Protein AF-A0A6V8K1X8-F1 (afdb_monomer_lite)

Sequence (275 aa):
MAGDGRGGHARGGRDGAVPTPAGWCWAHVGTPDGDRLLALVPIELHGSFRHAGGVRLLPASARGLRPEAEPLSVGPAAGDEVPDDLLDLLESALGWPLPPAYRRFVAETNGVGPAAPAVLPPYGFVADQPLFGIAREDRHQDLSYVADWVRDRLTVDFLPIGYVQGGLLAVKVSGDDVDSVWYLDDDDPRDREAYGPEEVCGHLLQRCADSVDDLWARLVRPPAALVELATAAVGQVTLVRDGAVGAGLPAKLKAPWQEQGRPGRDPVASMFEAV

Radius of gyration: 20.95 Å; chains: 1; bounding box: 47×55×73 Å

Secondary structure (DSSP, 8-state):
---------------SPPPPPTTEEEEEEE-TTS-EEEEEEEHHHHHHSPP-TGGGG---SS-S---SSPPPB--BPP-PPPPHHHHHHHHHHHTSPPPHHHHHHHHHHSS--BSS-EE-TTT--EE-SPPPBSS-SSGGGBHHHHHHHTTTTS-TTEEEEEEEBTEEEEEE-SSTTTT-EEEEETT-TT--TT--HHHIIIII-EEEESSHHHHHHH-BPPPHHHHHHHHHT---------TTTTTTS-GGGS-TTTTT------TTHHHHS--

Organism: NCBI:txid1076126

Structure (mmCIF, N/CA/C/O backbone):
data_AF-A0A6V8K1X8-F1
#
_entry.id   AF-A0A6V8K1X8-F1
#
loop_
_atom_site.group_PDB
_atom_site.id
_atom_site.type_symbol
_atom_site.label_atom_id
_atom_site.label_alt_id
_atom_site.label_comp_id
_atom_site.label_asym_id
_atom_site.label_entity_id
_atom_site.label_seq_id
_atom_site.pdbx_PDB_ins_code
_atom_site.Cartn_x
_atom_site.Cartn_y
_atom_site.Cartn_z
_atom_site.occupancy
_atom_site.B_iso_or_equiv
_atom_site.auth_seq_id
_atom_site.auth_comp_id
_atom_site.auth_asym_id
_atom_site.auth_atom_id
_atom_site.pdbx_PDB_model_num
ATOM 1 N N . MET A 1 1 ? 0.810 23.963 -52.750 1.00 35.22 1 MET A N 1
ATOM 2 C CA . MET A 1 1 ? 2.149 23.444 -52.415 1.00 35.22 1 MET A CA 1
ATOM 3 C C . MET A 1 1 ? 2.401 23.720 -50.951 1.00 35.22 1 MET A C 1
ATOM 5 O O . MET A 1 1 ? 2.200 24.845 -50.516 1.00 35.22 1 MET A O 1
ATOM 9 N N . ALA A 1 2 ? 2.706 22.654 -50.223 1.00 32.66 2 ALA A N 1
ATOM 10 C CA . ALA A 1 2 ? 3.000 22.634 -48.800 1.00 32.66 2 ALA A CA 1
ATOM 11 C C . ALA A 1 2 ? 4.425 23.141 -48.509 1.00 32.66 2 ALA A C 1
ATOM 13 O O . ALA A 1 2 ? 5.279 23.107 -49.392 1.00 32.66 2 ALA A O 1
ATOM 14 N N . GLY A 1 3 ? 4.664 23.560 -47.267 1.00 27.50 3 GLY A N 1
ATOM 15 C CA . GLY A 1 3 ? 5.972 23.942 -46.722 1.00 27.50 3 GLY A CA 1
ATOM 16 C C . GLY A 1 3 ? 5.763 24.680 -45.399 1.00 27.50 3 GLY A C 1
ATOM 17 O O . GLY A 1 3 ? 5.445 25.860 -45.406 1.00 27.50 3 GLY A O 1
ATOM 18 N N . ASP A 1 4 ? 5.543 23.951 -44.309 1.00 31.91 4 ASP A N 1
ATOM 19 C CA . ASP A 1 4 ? 6.558 23.477 -43.348 1.00 31.91 4 ASP A CA 1
ATOM 20 C C . ASP A 1 4 ? 6.856 24.536 -42.275 1.00 31.91 4 ASP A C 1
ATOM 22 O O . ASP A 1 4 ? 7.708 25.406 -42.421 1.00 31.91 4 ASP A O 1
ATOM 26 N N . GLY 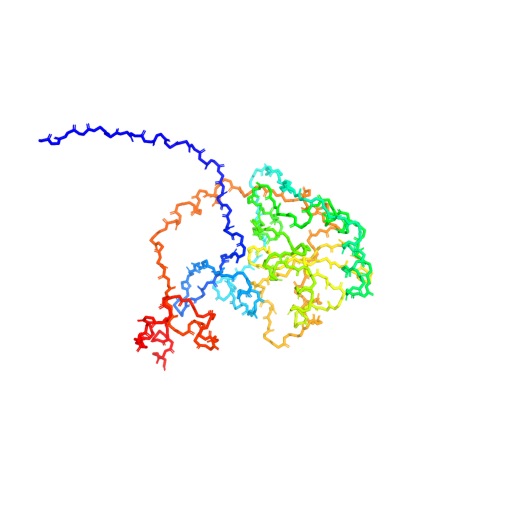A 1 5 ? 6.089 24.455 -41.188 1.00 28.05 5 GLY A N 1
ATOM 27 C CA . GLY A 1 5 ? 6.308 25.187 -39.948 1.00 28.05 5 GLY A CA 1
ATOM 28 C C . GLY A 1 5 ? 6.339 24.188 -38.803 1.00 28.05 5 GLY A C 1
ATOM 29 O O . GLY A 1 5 ? 5.362 24.049 -38.071 1.00 28.05 5 GLY A O 1
ATOM 30 N N . ARG A 1 6 ? 7.445 23.443 -38.683 1.00 32.62 6 ARG A N 1
ATOM 31 C CA . ARG A 1 6 ? 7.743 22.599 -37.518 1.00 32.62 6 ARG A CA 1
ATOM 32 C C . ARG A 1 6 ? 7.833 23.477 -36.273 1.00 32.62 6 ARG A C 1
ATOM 34 O O . ARG A 1 6 ? 8.889 24.012 -35.948 1.00 32.62 6 ARG A O 1
ATOM 41 N N . GLY A 1 7 ? 6.718 23.594 -35.561 1.00 28.55 7 GLY A N 1
ATOM 42 C CA . GLY A 1 7 ? 6.699 24.031 -34.174 1.00 28.55 7 GLY A CA 1
ATOM 43 C C . GLY A 1 7 ? 7.358 22.958 -33.320 1.00 28.55 7 GLY A C 1
ATOM 44 O O . GLY A 1 7 ? 6.704 22.008 -32.897 1.00 28.55 7 GLY A O 1
ATOM 45 N N . GLY A 1 8 ? 8.664 23.091 -33.095 1.00 26.45 8 GLY A N 1
ATOM 46 C CA . GLY A 1 8 ? 9.370 22.325 -32.080 1.00 26.45 8 GLY A CA 1
ATOM 47 C C . GLY A 1 8 ? 8.727 22.599 -30.726 1.00 26.45 8 GLY A C 1
ATOM 48 O O . GLY A 1 8 ? 8.891 23.676 -30.161 1.00 26.45 8 GLY A O 1
ATOM 49 N N . HIS A 1 9 ? 7.966 21.634 -30.213 1.00 33.12 9 HIS A N 1
ATOM 50 C CA . HIS A 1 9 ? 7.601 21.614 -28.806 1.00 33.12 9 HIS A CA 1
ATOM 51 C C . HIS A 1 9 ? 8.886 21.394 -28.017 1.00 33.12 9 HIS A C 1
ATOM 53 O O . HIS A 1 9 ? 9.447 20.297 -28.002 1.00 33.12 9 HIS A O 1
ATOM 59 N N . ALA A 1 10 ? 9.379 22.477 -27.420 1.00 31.33 10 ALA A N 1
ATOM 60 C CA . ALA A 1 10 ? 10.435 22.432 -26.432 1.00 31.33 10 ALA A CA 1
ATOM 61 C C . ALA A 1 10 ? 10.053 21.380 -25.381 1.00 31.33 10 ALA A C 1
ATOM 63 O O . ALA A 1 10 ? 9.024 21.495 -24.713 1.00 31.33 10 ALA A O 1
ATOM 64 N N . ARG A 1 11 ? 10.861 20.320 -25.288 1.00 36.56 11 ARG A N 1
ATOM 65 C CA . ARG A 1 11 ? 10.786 19.318 -24.225 1.00 36.56 11 ARG A CA 1
ATOM 66 C C . ARG A 1 11 ? 11.126 20.023 -22.912 1.00 36.56 11 ARG A C 1
ATOM 68 O O . ARG A 1 11 ? 12.292 20.113 -22.547 1.00 36.56 11 ARG A O 1
ATOM 75 N N . GLY A 1 12 ? 10.113 20.568 -22.244 1.00 29.14 12 GLY A N 1
ATOM 76 C CA . GLY A 1 12 ? 10.214 20.940 -20.839 1.00 29.14 12 GLY A CA 1
ATOM 77 C C . GLY A 1 12 ? 10.503 19.673 -20.041 1.00 29.14 12 GLY A C 1
ATOM 78 O O . GLY A 1 12 ? 9.727 18.718 -20.114 1.00 29.14 12 GLY A O 1
ATOM 79 N N . GLY A 1 13 ? 11.654 19.642 -19.372 1.00 34.03 13 GLY A N 1
ATOM 80 C CA . GLY A 1 13 ? 12.121 18.504 -18.588 1.00 34.03 13 GLY A CA 1
ATOM 81 C C . GLY A 1 13 ? 11.099 18.113 -17.526 1.00 34.03 13 GLY A C 1
ATOM 82 O O . GLY A 1 13 ? 10.787 18.894 -16.631 1.00 34.03 13 GLY A O 1
ATOM 83 N N . ARG A 1 14 ? 10.559 16.899 -17.645 1.00 42.69 14 ARG A N 1
ATOM 84 C CA . ARG A 1 14 ? 9.894 16.214 -16.537 1.00 42.69 14 ARG A CA 1
ATOM 85 C C . ARG A 1 14 ? 10.991 15.474 -15.774 1.00 42.69 14 ARG A C 1
ATOM 87 O O . ARG A 1 14 ? 11.237 14.310 -16.057 1.00 42.69 14 ARG A O 1
ATOM 94 N N . ASP A 1 15 ? 11.668 16.157 -14.856 1.00 52.00 15 ASP A N 1
ATOM 95 C CA . ASP A 1 15 ? 12.744 15.588 -14.017 1.00 52.00 15 ASP A CA 1
ATOM 96 C C . ASP A 1 15 ? 12.201 14.660 -12.906 1.00 52.00 15 ASP A C 1
ATOM 98 O O . ASP A 1 15 ? 12.644 14.686 -11.759 1.00 52.00 15 ASP A O 1
ATOM 102 N N . GLY A 1 16 ? 11.191 13.842 -13.207 1.00 61.59 16 GLY A N 1
ATOM 103 C CA . GLY A 1 16 ? 10.549 12.983 -12.217 1.00 61.59 16 GLY A CA 1
ATOM 104 C C . GLY A 1 16 ? 9.955 11.723 -12.822 1.00 61.59 16 GLY A C 1
ATOM 105 O O . GLY A 1 16 ? 9.486 11.723 -13.961 1.00 61.59 16 GLY A O 1
ATOM 106 N N . ALA A 1 17 ? 9.963 10.652 -12.028 1.00 74.88 17 ALA A N 1
ATOM 107 C CA . ALA A 1 17 ? 9.254 9.424 -12.350 1.00 74.88 17 ALA A CA 1
ATOM 108 C C . ALA A 1 17 ? 7.764 9.726 -12.576 1.00 74.88 17 ALA A C 1
ATOM 110 O O . ALA A 1 17 ? 7.139 10.459 -11.805 1.00 74.88 17 ALA A O 1
ATOM 111 N N . VAL A 1 18 ? 7.203 9.175 -13.651 1.00 81.19 18 VAL A N 1
ATOM 112 C CA . VAL A 1 18 ? 5.766 9.256 -13.926 1.00 81.19 18 VAL A CA 1
ATOM 113 C C . VAL A 1 18 ? 5.069 8.215 -13.046 1.00 81.19 18 VAL A C 1
ATOM 115 O O . VAL A 1 18 ? 5.487 7.058 -13.088 1.00 81.19 18 VAL A O 1
ATOM 118 N N . PRO A 1 19 ? 4.048 8.591 -12.255 1.00 86.38 19 PRO A N 1
ATOM 119 C CA . PRO A 1 19 ? 3.323 7.630 -11.434 1.00 86.38 19 PRO A CA 1
ATOM 120 C C . PRO A 1 19 ? 2.553 6.639 -12.303 1.00 86.38 19 PRO A C 1
ATOM 122 O O . PRO A 1 19 ? 2.049 6.985 -13.379 1.00 86.38 19 PRO A O 1
ATOM 125 N N . THR A 1 20 ? 2.443 5.410 -11.815 1.00 90.19 20 THR A N 1
ATOM 126 C CA . THR A 1 20 ? 1.572 4.400 -12.406 1.00 90.19 20 THR A CA 1
ATOM 127 C C . THR A 1 20 ? 0.110 4.855 -12.286 1.00 90.19 20 THR A C 1
ATOM 129 O O . THR A 1 20 ? -0.260 5.413 -11.250 1.00 90.19 20 THR A O 1
ATOM 132 N N . PRO A 1 21 ? -0.739 4.674 -13.320 1.00 88.62 21 PRO A N 1
ATOM 133 C CA . PRO A 1 21 ? -2.155 5.024 -13.220 1.00 88.62 21 PRO A CA 1
ATOM 134 C C . PRO A 1 21 ? -2.808 4.392 -11.986 1.00 88.62 21 PRO A C 1
ATOM 136 O O . PRO A 1 21 ? -2.525 3.239 -11.672 1.00 88.62 21 PRO A O 1
ATOM 139 N N . ALA A 1 22 ? -3.684 5.133 -11.305 1.00 86.06 22 ALA A N 1
ATOM 140 C CA . ALA A 1 22 ? -4.367 4.628 -10.118 1.00 86.06 22 ALA A CA 1
ATOM 141 C C . ALA A 1 22 ? -5.140 3.336 -10.437 1.00 86.06 22 ALA A C 1
ATOM 143 O O . ALA A 1 22 ? -5.846 3.272 -11.447 1.00 86.06 22 ALA A O 1
ATOM 144 N N . GLY A 1 23 ? -4.987 2.320 -9.588 1.00 86.25 23 GLY A N 1
ATOM 145 C CA . GLY A 1 23 ? -5.586 0.999 -9.801 1.00 86.25 23 GLY A CA 1
ATOM 146 C C . GLY A 1 23 ? -4.763 0.080 -10.710 1.00 86.25 23 GLY A C 1
ATOM 147 O O . GLY A 1 23 ? -5.240 -0.984 -11.089 1.00 86.25 23 GLY A O 1
ATOM 148 N N . TRP A 1 24 ? -3.532 0.460 -11.066 1.00 90.25 24 TRP A N 1
ATOM 149 C CA . TRP A 1 24 ? -2.628 -0.358 -11.876 1.00 90.25 24 TRP A CA 1
ATOM 150 C C . TRP A 1 24 ? -1.284 -0.560 -11.176 1.00 90.25 24 TRP A C 1
ATOM 152 O O . TRP A 1 24 ? -0.808 0.299 -10.435 1.00 90.25 24 TRP A O 1
ATOM 162 N N . CYS A 1 25 ? -0.637 -1.688 -11.454 1.00 90.25 25 CYS A N 1
ATOM 163 C CA . CYS A 1 25 ? 0.711 -1.979 -10.978 1.00 90.25 25 CYS A CA 1
ATOM 164 C C . CYS A 1 25 ? 1.562 -2.672 -12.044 1.00 90.25 25 CYS A C 1
ATOM 166 O O . CYS A 1 25 ? 1.060 -3.273 -12.998 1.00 90.25 25 CYS A O 1
ATOM 168 N N . TRP A 1 26 ? 2.875 -2.576 -11.873 1.00 87.75 26 TRP A N 1
ATOM 169 C CA . TRP A 1 26 ? 3.860 -3.325 -12.633 1.00 87.75 26 TRP A CA 1
ATOM 170 C C . TRP A 1 26 ? 4.104 -4.671 -11.958 1.00 87.75 26 TRP A C 1
ATOM 172 O O . TRP A 1 26 ? 4.520 -4.727 -10.804 1.00 87.75 26 TRP A O 1
ATOM 182 N N . ALA A 1 27 ? 3.873 -5.749 -12.698 1.00 84.31 27 ALA A N 1
ATOM 183 C CA . ALA A 1 27 ? 4.079 -7.115 -12.243 1.00 84.31 27 ALA A CA 1
ATOM 184 C C . ALA A 1 27 ? 5.238 -7.773 -12.997 1.00 84.31 27 ALA A C 1
ATOM 186 O O . ALA A 1 27 ? 5.374 -7.625 -14.219 1.00 84.31 27 ALA A O 1
ATOM 187 N N . HIS A 1 28 ? 6.045 -8.551 -12.275 1.00 80.12 28 HIS A N 1
ATOM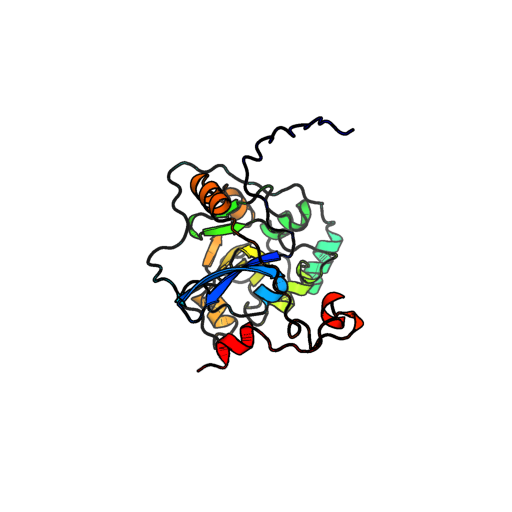 188 C CA . HIS A 1 28 ? 7.023 -9.441 -12.887 1.00 80.12 28 HIS A CA 1
ATOM 189 C C . HIS A 1 28 ? 6.317 -10.633 -13.531 1.00 80.12 28 HIS A C 1
ATOM 191 O O . HIS A 1 28 ? 5.630 -11.404 -12.864 1.00 80.12 28 HIS A O 1
ATOM 197 N N . VAL A 1 29 ? 6.545 -10.824 -14.827 1.00 76.31 29 VAL A N 1
ATOM 198 C CA . VAL A 1 29 ? 6.086 -12.002 -15.561 1.00 76.31 29 VAL A CA 1
ATOM 199 C C . VAL A 1 29 ? 7.304 -12.861 -15.869 1.00 76.31 29 VAL A C 1
ATOM 201 O O . VAL A 1 29 ? 8.199 -12.460 -16.617 1.00 76.31 29 VAL A O 1
ATOM 204 N N . GLY A 1 30 ? 7.354 -14.040 -15.250 1.00 68.62 30 GLY A N 1
ATOM 205 C CA . GLY A 1 30 ? 8.361 -15.040 -15.576 1.00 68.62 30 GLY A CA 1
ATOM 206 C C . GLY A 1 30 ? 8.088 -15.651 -16.947 1.00 68.62 30 GLY A C 1
ATOM 207 O O . GLY A 1 30 ? 6.940 -15.939 -17.284 1.00 68.62 30 GLY A O 1
ATOM 208 N N . THR A 1 31 ? 9.141 -15.874 -17.727 1.00 70.12 31 THR A N 1
ATOM 209 C CA . THR A 1 31 ? 9.065 -16.653 -18.969 1.00 70.12 31 THR A CA 1
ATOM 210 C C . THR A 1 31 ? 9.664 -18.050 -18.756 1.00 70.12 31 THR A C 1
ATOM 212 O O . THR A 1 31 ? 10.518 -18.215 -17.877 1.00 70.12 31 THR A O 1
ATOM 215 N N . PRO A 1 32 ? 9.251 -19.068 -19.535 1.00 66.38 32 PRO A N 1
ATOM 216 C CA . PRO A 1 32 ? 9.858 -20.401 -19.491 1.00 66.38 32 PRO A CA 1
ATOM 217 C C . PRO A 1 32 ? 11.375 -20.391 -19.722 1.00 66.38 32 PRO A C 1
ATOM 219 O O . PRO A 1 32 ? 12.087 -21.194 -19.123 1.00 66.38 32 PRO A O 1
ATOM 222 N N . ASP A 1 33 ? 11.862 -19.448 -20.531 1.00 70.19 33 ASP A N 1
ATOM 223 C CA . ASP A 1 33 ? 13.279 -19.296 -20.881 1.00 70.19 33 ASP A CA 1
ATOM 224 C C . ASP A 1 33 ? 14.092 -18.532 -19.819 1.00 70.19 33 ASP A C 1
ATOM 226 O O . ASP A 1 33 ? 15.309 -18.393 -19.933 1.00 70.19 33 ASP A O 1
ATOM 230 N N . GLY A 1 34 ? 13.441 -18.057 -18.753 1.00 63.88 34 GLY A N 1
ATOM 231 C CA . GLY A 1 34 ? 14.086 -17.330 -17.662 1.00 63.88 34 GLY A CA 1
ATOM 232 C C . GLY A 1 34 ? 14.264 -15.827 -17.903 1.00 63.88 34 GLY A C 1
ATOM 233 O O . GLY A 1 34 ? 14.804 -15.131 -17.041 1.00 63.88 34 GLY A O 1
ATOM 234 N N . ASP A 1 35 ? 13.771 -15.306 -19.028 1.00 67.56 35 ASP A N 1
ATOM 235 C CA . ASP A 1 35 ? 13.681 -13.871 -19.286 1.00 67.56 35 ASP A CA 1
ATOM 236 C C . ASP A 1 35 ? 12.674 -13.196 -18.347 1.00 67.56 35 ASP A C 1
ATOM 238 O O . ASP A 1 35 ? 11.672 -13.787 -17.923 1.00 67.56 35 ASP A O 1
ATOM 242 N N . ARG A 1 36 ? 12.946 -11.921 -18.049 1.00 69.50 36 ARG A N 1
ATOM 243 C CA . ARG A 1 36 ? 12.115 -11.057 -17.208 1.00 69.50 36 ARG A CA 1
ATOM 244 C C . ARG A 1 36 ? 11.287 -10.127 -18.076 1.00 69.50 36 ARG A C 1
ATOM 246 O O . ARG 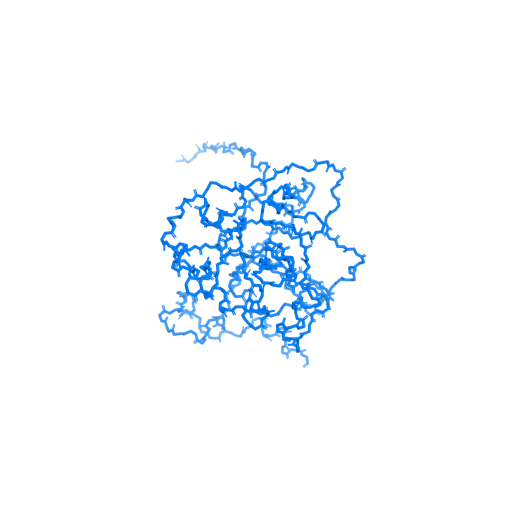A 1 36 ? 11.839 -9.265 -18.759 1.00 69.50 36 ARG A O 1
ATOM 253 N N . LEU A 1 37 ? 9.971 -10.256 -17.988 1.00 76.12 37 LEU A N 1
ATOM 254 C CA . LEU A 1 37 ? 9.041 -9.292 -18.557 1.00 76.12 37 LEU A CA 1
ATOM 255 C C . LEU A 1 37 ? 8.372 -8.500 -17.435 1.00 76.12 37 LEU A C 1
ATOM 257 O O . LEU A 1 37 ? 8.149 -9.009 -16.337 1.00 76.12 37 LEU A O 1
ATOM 261 N N . LEU A 1 38 ? 8.054 -7.244 -17.730 1.00 80.06 38 LEU A N 1
ATOM 262 C CA . LEU A 1 38 ? 7.206 -6.411 -16.889 1.00 80.06 38 LEU A CA 1
ATOM 263 C C . LEU A 1 38 ? 5.882 -6.200 -17.610 1.00 80.06 38 LEU A C 1
ATOM 265 O O . LEU A 1 38 ? 5.863 -5.820 -18.783 1.00 80.06 38 LEU A O 1
ATOM 269 N N . ALA A 1 39 ? 4.785 -6.437 -16.903 1.00 82.62 39 ALA A N 1
ATOM 270 C CA . ALA A 1 39 ? 3.444 -6.164 -17.392 1.00 82.62 39 ALA A CA 1
ATOM 271 C C . ALA A 1 39 ? 2.785 -5.108 -16.510 1.00 82.62 39 ALA A C 1
ATOM 273 O O . ALA A 1 39 ? 2.847 -5.197 -15.287 1.00 82.62 39 ALA A O 1
ATOM 274 N N . LEU A 1 40 ? 2.138 -4.127 -17.137 1.00 87.06 40 LEU A N 1
ATOM 275 C CA . LEU A 1 40 ? 1.236 -3.222 -16.438 1.00 87.06 40 LEU A CA 1
ATOM 276 C C . LEU A 1 40 ? -0.140 -3.890 -16.369 1.00 87.06 40 LEU A C 1
ATOM 278 O O . LEU A 1 40 ? -0.760 -4.130 -17.408 1.00 87.06 40 LEU A O 1
ATOM 282 N N . VAL A 1 41 ? -0.597 -4.210 -15.163 1.00 86.25 41 VAL A N 1
ATOM 283 C CA . VAL A 1 41 ? -1.828 -4.971 -14.915 1.00 86.25 41 VAL A CA 1
ATOM 284 C C . VAL A 1 41 ? -2.736 -4.239 -13.923 1.00 86.25 41 VAL A C 1
ATOM 286 O O . VAL A 1 41 ? -2.236 -3.441 -13.127 1.00 86.25 41 VAL A O 1
ATOM 289 N N . PRO A 1 42 ? -4.058 -4.485 -13.953 1.00 87.50 42 PRO A N 1
ATOM 290 C CA . PRO A 1 42 ? -4.953 -4.008 -12.906 1.00 87.50 42 PRO A CA 1
ATOM 291 C C . PRO A 1 42 ? -4.543 -4.577 -11.545 1.00 87.50 42 PRO A C 1
ATOM 293 O O . PRO A 1 42 ? -4.245 -5.772 -11.414 1.00 87.50 42 PRO A O 1
ATOM 296 N N . ILE A 1 43 ? -4.482 -3.709 -10.544 1.00 86.81 43 ILE A N 1
ATOM 297 C CA . ILE A 1 43 ? -3.871 -4.007 -9.247 1.00 86.81 43 ILE A CA 1
ATOM 298 C C . ILE A 1 43 ? -4.692 -5.001 -8.429 1.00 86.81 43 ILE A C 1
ATOM 300 O O . ILE A 1 43 ? -4.142 -5.816 -7.696 1.00 86.81 43 ILE A O 1
ATOM 304 N N . GLU A 1 44 ? -6.007 -4.996 -8.610 1.00 81.06 44 GLU A N 1
ATOM 305 C CA . GLU A 1 44 ? -6.935 -5.932 -7.996 1.00 81.06 44 GLU A CA 1
ATOM 306 C C . GLU A 1 44 ? -6.740 -7.347 -8.539 1.00 81.06 44 GLU A C 1
ATOM 308 O O . GLU A 1 44 ? -6.775 -8.314 -7.777 1.00 81.06 44 GLU A O 1
ATOM 313 N N . LEU A 1 45 ? -6.468 -7.480 -9.843 1.00 82.25 45 LEU A N 1
ATOM 314 C CA . LEU A 1 45 ? -6.141 -8.772 -10.440 1.00 82.25 45 LEU A CA 1
ATOM 315 C C . LEU A 1 45 ? -4.787 -9.247 -9.934 1.00 82.25 45 LEU A C 1
ATOM 317 O O . LEU A 1 45 ? -4.667 -10.410 -9.564 1.00 82.25 45 LEU A O 1
ATOM 321 N N . HIS A 1 46 ? -3.799 -8.355 -9.857 1.00 84.88 46 HIS A N 1
ATOM 322 C CA . HIS A 1 46 ? -2.504 -8.683 -9.272 1.00 84.88 46 HIS A CA 1
ATOM 323 C C . HIS A 1 46 ? -2.673 -9.170 -7.828 1.00 84.88 46 HIS A C 1
ATOM 325 O O . HIS A 1 46 ? -2.388 -10.328 -7.544 1.00 84.88 46 HIS A O 1
ATOM 331 N N . GLY A 1 47 ? -3.282 -8.378 -6.948 1.00 82.50 47 GLY A N 1
ATOM 332 C CA . GLY A 1 47 ? -3.515 -8.749 -5.550 1.00 82.50 47 GLY A CA 1
ATOM 333 C C . GLY A 1 47 ? -4.417 -9.975 -5.342 1.00 82.50 47 GLY A C 1
ATOM 334 O O . GLY A 1 47 ? -4.479 -10.498 -4.234 1.00 82.50 47 GLY A O 1
ATOM 335 N N . SER A 1 48 ? -5.112 -10.464 -6.377 1.00 79.38 48 SER A N 1
ATOM 336 C CA . SER A 1 48 ? -5.936 -11.679 -6.300 1.00 79.38 48 SER A CA 1
ATOM 337 C C . SER A 1 48 ? -5.121 -12.966 -6.371 1.00 79.38 48 SER A C 1
ATOM 339 O O . SER A 1 48 ? -5.530 -13.969 -5.787 1.00 79.38 48 SER A O 1
ATOM 341 N N . PHE A 1 49 ? -3.958 -12.963 -7.023 1.00 78.19 49 PHE A N 1
ATOM 342 C CA . PHE A 1 49 ? -3.138 -14.164 -7.188 1.00 78.19 49 PHE A CA 1
ATOM 343 C C . PHE A 1 49 ? -1.946 -14.167 -6.235 1.00 78.19 49 PHE A C 1
ATOM 345 O O . PHE A 1 49 ? -1.565 -13.139 -5.682 1.00 78.19 49 PHE A O 1
ATOM 352 N N . ARG A 1 50 ? -1.384 -15.352 -5.994 1.00 75.81 50 ARG A N 1
ATOM 353 C CA . ARG A 1 50 ? -0.028 -15.451 -5.454 1.00 75.81 50 ARG A CA 1
ATOM 354 C C . ARG A 1 50 ? 0.938 -15.343 -6.605 1.00 75.81 50 ARG A C 1
ATOM 356 O O . ARG A 1 50 ? 0.752 -15.999 -7.635 1.00 75.81 50 ARG A O 1
ATOM 363 N N . HIS A 1 51 ? 1.978 -14.559 -6.411 1.00 73.88 51 HIS A N 1
ATOM 364 C CA . HIS A 1 51 ? 2.966 -14.355 -7.444 1.00 73.88 51 HIS A CA 1
ATOM 365 C C . HIS A 1 51 ? 4.120 -15.295 -7.177 1.00 73.88 51 HIS A C 1
ATOM 367 O O . HIS A 1 51 ? 4.751 -15.289 -6.130 1.00 73.88 51 HIS A O 1
ATOM 373 N N . ALA A 1 52 ? 4.427 -16.128 -8.164 1.00 61.78 52 ALA A N 1
ATOM 374 C CA . ALA A 1 52 ? 5.689 -16.858 -8.180 1.00 61.78 52 ALA A CA 1
ATOM 375 C C . ALA A 1 52 ? 6.870 -15.932 -8.536 1.00 61.78 52 ALA A C 1
ATOM 377 O O . ALA A 1 52 ? 7.883 -16.428 -9.043 1.00 61.78 52 ALA A O 1
ATOM 378 N N . GLY A 1 53 ? 6.680 -14.612 -8.416 1.00 56.75 53 GLY A N 1
ATOM 379 C CA . GLY A 1 53 ? 7.438 -13.608 -9.141 1.00 56.75 53 GLY A CA 1
ATOM 380 C C . GLY A 1 53 ? 8.885 -13.512 -8.675 1.00 56.75 53 GLY A C 1
ATOM 381 O O . GLY A 1 53 ? 9.323 -14.307 -7.850 1.00 56.75 53 GLY A O 1
ATOM 382 N N . GLY A 1 54 ? 9.642 -12.629 -9.343 1.00 52.88 54 GLY A N 1
ATOM 383 C CA . GLY A 1 54 ? 11.060 -12.238 -9.182 1.00 52.88 54 GLY A CA 1
ATOM 384 C C . GLY A 1 54 ? 12.125 -13.296 -8.820 1.00 52.88 54 GLY A C 1
ATOM 385 O O . GLY A 1 54 ? 13.151 -13.433 -9.497 1.00 52.88 54 GLY A O 1
ATOM 386 N N . VAL A 1 55 ? 11.882 -14.016 -7.733 1.00 50.56 55 VAL A N 1
ATOM 387 C CA . VAL A 1 55 ? 12.656 -15.038 -7.024 1.00 50.56 55 VAL A CA 1
ATOM 388 C C . VAL A 1 55 ? 13.052 -16.220 -7.879 1.00 50.56 55 VAL A C 1
ATOM 390 O O . VAL A 1 55 ? 14.198 -16.660 -7.801 1.00 50.56 55 VAL A O 1
ATOM 393 N N . ARG A 1 56 ? 12.140 -16.752 -8.704 1.00 53.34 56 ARG A N 1
ATOM 394 C CA . ARG A 1 56 ? 12.487 -17.894 -9.569 1.00 53.34 56 ARG A CA 1
ATOM 395 C C . ARG A 1 56 ? 13.631 -17.561 -10.535 1.00 53.34 56 ARG A C 1
ATOM 397 O O . ARG A 1 56 ? 14.241 -18.480 -11.068 1.00 53.34 56 ARG A O 1
ATOM 404 N N . LEU A 1 57 ? 13.935 -16.273 -10.733 1.00 52.06 57 LEU A N 1
ATOM 405 C CA . LEU A 1 57 ? 14.884 -15.791 -11.731 1.00 52.06 57 LEU A CA 1
ATOM 406 C C . LEU A 1 57 ? 16.154 -15.146 -11.151 1.00 52.06 57 LEU A C 1
ATOM 408 O O . LEU A 1 57 ? 17.067 -14.888 -11.928 1.00 52.06 57 LEU A O 1
ATOM 412 N N . LEU A 1 58 ? 16.262 -14.883 -9.838 1.00 52.28 58 LEU A N 1
ATOM 413 C CA . LEU A 1 58 ? 17.515 -14.401 -9.224 1.00 52.28 58 LEU A CA 1
ATOM 414 C C . LEU A 1 58 ? 17.674 -14.854 -7.759 1.00 52.28 58 LEU A C 1
ATOM 416 O O . LEU A 1 58 ? 16.767 -14.636 -6.955 1.00 52.28 58 LEU A O 1
ATOM 420 N N . PRO A 1 59 ? 18.851 -15.368 -7.352 1.00 52.97 59 PRO A N 1
ATOM 421 C CA . PRO A 1 59 ? 19.197 -15.458 -5.940 1.00 52.97 59 PRO A CA 1
ATOM 422 C C . PRO A 1 59 ? 19.408 -14.042 -5.384 1.00 52.97 59 PRO A C 1
ATOM 424 O O . PRO A 1 59 ? 20.410 -13.391 -5.676 1.00 52.97 59 PRO A O 1
ATOM 427 N N . ALA A 1 60 ? 18.472 -13.549 -4.577 1.00 58.81 60 ALA A N 1
ATOM 428 C CA . ALA A 1 60 ? 18.644 -12.287 -3.866 1.00 58.81 60 ALA A CA 1
ATOM 429 C C . ALA A 1 60 ? 19.336 -12.547 -2.517 1.00 58.81 60 ALA A C 1
ATOM 431 O O . ALA A 1 60 ? 18.734 -13.075 -1.586 1.00 58.81 60 ALA A O 1
ATOM 432 N N . SER A 1 61 ? 20.614 -12.178 -2.397 1.00 60.00 61 SER A N 1
ATOM 433 C CA . SER A 1 61 ? 21.340 -12.182 -1.113 1.00 60.00 61 SER A CA 1
ATOM 434 C C . SER A 1 61 ? 21.188 -10.868 -0.334 1.00 60.00 61 SER A C 1
ATOM 436 O O . SER A 1 61 ? 21.762 -10.716 0.743 1.00 60.00 61 SER A O 1
ATOM 438 N N . ALA A 1 62 ? 20.466 -9.894 -0.892 1.00 67.06 62 ALA A N 1
ATOM 439 C CA . ALA A 1 62 ? 20.225 -8.579 -0.312 1.00 67.06 62 ALA A CA 1
ATOM 440 C C . ALA A 1 62 ? 18.808 -8.097 -0.659 1.00 67.06 62 ALA A C 1
ATOM 442 O O . ALA A 1 62 ? 18.264 -8.465 -1.699 1.00 67.06 62 ALA A O 1
ATOM 443 N N . ARG A 1 63 ? 18.239 -7.263 0.217 1.00 75.62 63 ARG A N 1
ATOM 444 C CA . ARG A 1 63 ? 16.929 -6.618 0.064 1.00 75.62 63 ARG A CA 1
ATOM 445 C C . ARG A 1 63 ? 17.101 -5.104 -0.035 1.00 75.62 63 ARG A C 1
ATOM 447 O O . ARG A 1 63 ? 18.019 -4.549 0.576 1.00 75.62 63 ARG A O 1
ATOM 454 N N . GLY A 1 64 ? 16.180 -4.470 -0.752 1.00 82.88 64 GLY A N 1
ATOM 455 C CA . GLY A 1 64 ? 16.028 -3.025 -0.763 1.00 82.88 64 GLY A CA 1
ATOM 456 C C . GLY A 1 64 ? 17.006 -2.288 -1.674 1.00 82.88 64 GLY A C 1
ATOM 457 O O . GLY A 1 64 ? 17.821 -2.868 -2.390 1.00 82.88 64 GLY A O 1
ATOM 458 N N . LEU A 1 65 ? 16.900 -0.968 -1.625 1.00 84.44 65 LEU A N 1
ATOM 459 C CA . LEU A 1 65 ? 17.721 -0.002 -2.332 1.00 84.44 65 LEU A CA 1
ATOM 460 C C . LEU A 1 65 ? 18.725 0.614 -1.358 1.00 84.44 65 LEU A C 1
ATOM 462 O O . LEU A 1 65 ? 18.367 1.059 -0.267 1.00 84.44 65 LEU A O 1
ATOM 466 N N . ARG A 1 66 ? 19.994 0.672 -1.766 1.00 84.06 66 ARG A N 1
ATOM 467 C CA . ARG A 1 66 ? 21.051 1.387 -1.038 1.00 84.06 66 ARG A CA 1
ATOM 468 C C . ARG A 1 66 ? 21.399 2.651 -1.818 1.00 84.06 66 ARG A C 1
ATOM 470 O O . ARG A 1 66 ? 22.182 2.558 -2.760 1.00 84.06 66 ARG A O 1
ATOM 477 N N . PRO A 1 67 ? 20.781 3.799 -1.500 1.00 78.56 67 PRO A N 1
ATOM 478 C CA . PRO A 1 67 ? 21.070 5.028 -2.219 1.00 78.56 67 PRO A CA 1
ATOM 479 C C . PRO A 1 67 ? 22.511 5.473 -1.932 1.00 78.56 67 PRO A C 1
ATOM 481 O O . PRO A 1 67 ? 22.981 5.391 -0.799 1.00 78.56 67 PRO A O 1
ATOM 484 N N . GLU A 1 68 ? 23.213 5.931 -2.967 1.00 77.31 68 GLU A N 1
ATOM 485 C CA . GLU A 1 68 ? 24.593 6.434 -2.853 1.00 77.31 68 GLU A CA 1
ATOM 486 C C . GLU A 1 68 ? 24.659 7.846 -2.248 1.00 77.31 68 GLU A C 1
ATOM 488 O O . GLU A 1 68 ? 25.687 8.246 -1.707 1.00 77.31 68 GLU A O 1
ATOM 493 N N . ALA A 1 69 ? 23.556 8.594 -2.330 1.00 79.62 69 ALA A N 1
ATOM 494 C CA . ALA A 1 69 ? 23.402 9.949 -1.812 1.00 79.62 69 ALA A CA 1
ATOM 495 C C . ALA A 1 69 ? 22.168 10.047 -0.906 1.00 79.62 69 ALA A C 1
ATOM 497 O O . ALA A 1 69 ? 21.275 9.201 -0.976 1.00 79.62 69 ALA A O 1
ATOM 498 N N . GLU A 1 70 ? 22.106 11.093 -0.078 1.00 82.88 70 GLU A N 1
ATOM 499 C CA . GLU A 1 70 ? 20.946 11.356 0.774 1.00 82.88 70 GLU A CA 1
ATOM 500 C C . GLU A 1 70 ? 19.700 11.612 -0.095 1.00 82.88 70 GLU A C 1
ATOM 502 O O . GLU A 1 70 ? 19.690 12.546 -0.905 1.00 82.88 70 GLU A O 1
ATOM 507 N N . PRO A 1 71 ? 18.669 10.761 0.005 1.00 84.19 71 PRO A N 1
ATOM 508 C CA . PRO A 1 71 ? 17.518 10.849 -0.872 1.00 84.19 71 PRO A CA 1
ATOM 509 C C . PRO A 1 71 ? 16.529 11.912 -0.373 1.00 84.19 71 PRO A C 1
ATOM 511 O O . PRO A 1 71 ? 16.359 12.130 0.824 1.00 84.19 71 PRO A O 1
ATOM 514 N N . LEU A 1 72 ? 15.850 12.579 -1.308 1.00 90.56 72 LEU A N 1
ATOM 515 C CA . LEU A 1 72 ? 14.851 13.602 -0.991 1.00 90.56 72 LEU A CA 1
ATOM 516 C C . LEU A 1 72 ? 13.575 12.956 -0.444 1.00 90.56 72 LEU A C 1
ATOM 518 O O . LEU A 1 72 ? 13.067 12.022 -1.062 1.00 90.56 72 LEU A O 1
ATOM 522 N N . SER A 1 73 ? 13.026 13.479 0.652 1.00 93.44 73 SER A N 1
ATOM 523 C CA . SER A 1 73 ? 11.771 12.984 1.226 1.00 93.44 73 SER A CA 1
ATOM 524 C C . SER A 1 73 ? 10.569 13.213 0.303 1.00 93.44 73 SER A C 1
ATOM 526 O O . SER A 1 73 ? 10.538 14.139 -0.517 1.00 93.44 73 SER A O 1
ATOM 528 N N . VAL A 1 74 ? 9.566 12.345 0.438 1.00 94.88 74 VAL A N 1
ATOM 529 C CA . VAL A 1 74 ? 8.280 12.451 -0.255 1.00 94.88 74 VAL A CA 1
ATOM 530 C C . VAL A 1 74 ? 7.162 12.326 0.767 1.00 94.88 74 VAL A C 1
ATOM 532 O O . VAL A 1 74 ? 6.999 11.285 1.392 1.00 94.88 74 VAL A O 1
ATOM 535 N N . GLY A 1 75 ? 6.388 13.399 0.918 1.00 94.38 75 GLY A N 1
ATOM 536 C CA . GLY A 1 75 ? 5.189 13.404 1.748 1.00 94.38 75 GLY A CA 1
ATOM 537 C C . GLY A 1 75 ? 3.936 12.919 1.005 1.00 94.38 75 GLY A C 1
ATOM 538 O O . GLY A 1 75 ? 3.984 12.680 -0.211 1.00 94.38 75 GLY A O 1
ATOM 539 N N . PRO A 1 76 ? 2.805 12.821 1.721 1.00 95.81 76 PRO A N 1
ATOM 540 C CA . PRO A 1 76 ? 1.506 12.547 1.116 1.00 95.81 76 PRO A CA 1
ATOM 541 C C . PRO A 1 76 ? 1.106 13.657 0.132 1.00 95.81 76 PRO A C 1
ATOM 543 O O . PRO A 1 76 ? 1.511 14.816 0.274 1.00 95.81 76 PRO A O 1
ATOM 546 N N . ALA A 1 77 ? 0.316 13.307 -0.883 1.00 94.50 77 ALA A N 1
ATOM 547 C CA . ALA A 1 77 ? -0.337 14.299 -1.730 1.00 94.50 77 ALA A CA 1
ATOM 548 C C . ALA A 1 77 ? -1.463 15.014 -0.959 1.00 94.50 77 ALA A C 1
ATOM 550 O O . ALA A 1 77 ? -1.800 14.650 0.166 1.00 94.50 77 ALA A O 1
ATOM 551 N N . ALA A 1 78 ? -2.058 16.041 -1.567 1.00 91.94 78 ALA A N 1
ATOM 552 C CA . ALA A 1 78 ? -3.260 16.652 -1.009 1.00 91.94 78 ALA A CA 1
ATOM 553 C C . ALA A 1 78 ? -4.427 15.654 -1.085 1.00 91.94 78 ALA A C 1
ATOM 555 O O . ALA A 1 78 ? -4.693 15.108 -2.157 1.00 91.94 78 ALA A O 1
ATOM 556 N N . GLY A 1 79 ? -5.082 15.417 0.050 1.00 91.38 79 GLY A N 1
ATOM 557 C CA . GLY A 1 79 ? -6.270 14.577 0.170 1.00 91.38 79 GLY A CA 1
ATOM 558 C C . GLY A 1 79 ? -7.489 15.381 0.610 1.00 91.38 79 GLY A C 1
ATOM 559 O O . GLY A 1 79 ? -7.395 16.587 0.846 1.00 91.38 79 GLY A O 1
ATOM 560 N N . ASP A 1 80 ? -8.615 14.687 0.724 1.00 93.38 80 ASP A N 1
ATOM 561 C CA . ASP A 1 80 ? -9.866 15.247 1.226 1.00 93.38 80 ASP A CA 1
ATOM 562 C C . ASP A 1 80 ? -10.095 14.785 2.665 1.00 93.38 80 ASP A C 1
ATOM 564 O O . ASP A 1 80 ? -9.846 13.625 3.000 1.00 93.38 80 ASP A O 1
ATOM 568 N N . GLU A 1 81 ? -10.605 15.684 3.503 1.00 96.12 81 GLU A N 1
ATOM 569 C CA . GLU A 1 81 ? -10.996 15.337 4.866 1.00 96.12 81 GLU A CA 1
ATOM 570 C C . GLU A 1 81 ? -12.222 14.413 4.860 1.00 96.12 81 GLU A C 1
ATOM 572 O O . GLU A 1 81 ? -13.177 14.599 4.097 1.00 96.12 81 GLU A O 1
ATOM 577 N N . VAL A 1 82 ? -12.210 13.427 5.752 1.00 96.75 82 VAL A N 1
ATOM 578 C CA . VAL A 1 82 ? -13.321 12.512 5.996 1.00 96.75 82 VAL A CA 1
ATOM 579 C C . VAL A 1 82 ? -14.020 12.917 7.293 1.00 96.75 82 VAL A C 1
ATOM 581 O O . VAL A 1 82 ? -13.382 12.948 8.346 1.00 96.75 82 VAL A O 1
ATOM 584 N N . PRO A 1 83 ? -15.332 13.191 7.247 1.00 95.50 83 PRO A N 1
ATOM 585 C CA . PRO A 1 83 ? -16.138 13.413 8.439 1.00 95.50 83 PRO A CA 1
ATOM 586 C C . PRO A 1 83 ? -16.066 12.257 9.450 1.00 95.50 83 PRO A C 1
ATOM 588 O O . PRO A 1 83 ? -16.077 11.083 9.072 1.00 95.50 83 PRO A O 1
ATOM 591 N N . ASP A 1 84 ? -16.056 12.588 10.745 1.00 95.50 84 ASP A N 1
ATOM 592 C CA . ASP A 1 84 ? -15.977 11.596 11.827 1.00 95.50 84 ASP A CA 1
ATOM 593 C C . ASP A 1 84 ? -17.123 10.569 11.797 1.00 95.50 84 ASP A C 1
ATOM 595 O O . ASP A 1 84 ? -16.904 9.407 12.120 1.00 95.50 84 ASP A O 1
ATOM 599 N N . ASP A 1 85 ? -18.324 10.943 11.347 1.00 96.56 85 ASP A N 1
ATOM 600 C CA . ASP A 1 85 ? -19.469 10.027 11.256 1.00 96.56 85 ASP A CA 1
ATOM 601 C C . ASP A 1 85 ? -19.262 8.905 10.223 1.00 96.56 85 ASP A C 1
ATOM 603 O O . ASP A 1 85 ? -19.740 7.785 10.423 1.00 96.56 85 ASP A O 1
ATOM 607 N N . LEU A 1 86 ? -18.513 9.164 9.145 1.00 96.19 86 LEU A N 1
ATOM 608 C CA . LEU A 1 86 ? -18.122 8.126 8.186 1.00 96.19 86 LEU A CA 1
ATOM 609 C C . LEU A 1 86 ? -17.037 7.200 8.746 1.00 96.19 86 LEU A C 1
ATOM 611 O O . LEU A 1 86 ? -17.064 6.000 8.463 1.00 96.19 86 LEU A O 1
ATOM 615 N N . LEU A 1 87 ? -16.111 7.730 9.550 1.00 96.69 87 LEU A N 1
ATOM 616 C CA . LEU A 1 87 ? -15.106 6.919 10.243 1.00 96.69 87 LEU A CA 1
ATOM 617 C C . LEU A 1 87 ? -15.765 6.004 11.274 1.00 96.69 87 LEU A C 1
ATOM 619 O O . LEU A 1 87 ? -15.496 4.806 11.283 1.00 96.69 87 LEU A O 1
ATOM 623 N N . ASP A 1 88 ? -16.688 6.537 12.071 1.00 96.81 88 ASP A N 1
ATOM 624 C CA . ASP A 1 88 ? -17.423 5.768 13.075 1.00 96.81 88 ASP A CA 1
ATOM 625 C C . ASP A 1 88 ? -18.268 4.656 12.422 1.00 96.81 88 ASP A C 1
ATOM 627 O O . ASP A 1 88 ? -18.390 3.550 12.963 1.00 96.81 88 ASP A O 1
ATOM 631 N N . LEU A 1 89 ? -18.829 4.911 11.231 1.00 95.75 89 LEU A N 1
ATOM 632 C CA . LEU A 1 89 ? -19.536 3.895 10.447 1.00 95.75 89 LEU A CA 1
ATOM 633 C C . LEU A 1 89 ? -18.590 2.795 9.946 1.00 95.75 89 LEU A C 1
ATOM 635 O O . LEU A 1 89 ? -18.944 1.616 10.028 1.00 95.75 89 LEU A O 1
ATOM 639 N N . LEU A 1 90 ? -17.403 3.160 9.450 1.00 95.19 90 LEU A N 1
ATOM 640 C CA . LEU A 1 90 ? -16.376 2.194 9.054 1.00 95.19 90 LEU A CA 1
ATOM 641 C C . LEU A 1 90 ? -15.950 1.333 10.249 1.00 95.19 90 LEU A C 1
ATOM 643 O O . LEU A 1 90 ? -15.967 0.112 10.149 1.00 95.19 90 LEU A O 1
ATOM 647 N N . GLU A 1 91 ? -15.614 1.945 11.383 1.00 96.50 91 GLU A N 1
ATOM 648 C CA . GLU A 1 91 ? -15.200 1.241 12.606 1.00 96.50 91 GLU A CA 1
ATOM 649 C C . GLU A 1 91 ? -16.303 0.311 13.125 1.00 96.50 91 GLU A C 1
ATOM 651 O O . GLU A 1 91 ? -16.038 -0.825 13.522 1.00 96.50 91 GLU A O 1
ATOM 656 N N . SER A 1 92 ? -17.563 0.746 13.037 1.00 95.56 92 SER A N 1
ATOM 657 C CA . SER A 1 92 ? -18.721 -0.096 13.351 1.00 95.56 92 SER A CA 1
ATOM 658 C C . SER A 1 92 ? -18.840 -1.297 12.409 1.00 95.56 92 SER A C 1
ATOM 660 O O . SER A 1 92 ? -19.183 -2.390 12.858 1.00 95.56 92 SER A O 1
ATOM 662 N N . ALA A 1 93 ? -18.557 -1.115 11.115 1.00 92.75 93 ALA A N 1
ATOM 663 C CA . ALA A 1 93 ? -18.583 -2.191 10.126 1.00 92.75 93 ALA A CA 1
ATOM 664 C C . ALA A 1 93 ? -17.412 -3.174 10.302 1.00 92.75 93 ALA A C 1
ATOM 666 O O . ALA A 1 93 ? -17.607 -4.381 10.171 1.00 92.75 93 ALA A O 1
ATOM 667 N N . LEU A 1 94 ? -16.223 -2.670 10.644 1.00 92.50 94 LEU A N 1
ATOM 668 C CA . LEU A 1 94 ? -15.041 -3.474 10.964 1.00 92.50 94 LEU A CA 1
ATOM 669 C C . LEU A 1 94 ? -15.193 -4.218 12.303 1.00 92.50 94 LEU A C 1
ATOM 671 O O . LEU A 1 94 ? -14.622 -5.293 12.483 1.00 92.50 94 LEU A O 1
ATOM 675 N N . GLY A 1 95 ? -15.980 -3.662 13.230 1.00 93.62 95 GLY A N 1
ATOM 676 C CA . GLY A 1 95 ? -16.230 -4.207 14.565 1.00 93.62 95 GLY A CA 1
ATOM 677 C C . GLY A 1 95 ? -15.200 -3.788 15.621 1.00 93.62 95 GLY A C 1
ATOM 678 O O . GLY A 1 95 ? -15.200 -4.347 16.719 1.00 93.62 95 GLY A O 1
ATOM 679 N N . TRP A 1 96 ? -14.321 -2.835 15.307 1.00 93.50 96 TRP A N 1
ATOM 680 C CA . TRP A 1 96 ? -13.259 -2.332 16.184 1.00 93.50 96 TRP A CA 1
ATOM 681 C C . TRP A 1 96 ? -12.783 -0.938 15.724 1.00 93.50 96 TRP A C 1
ATOM 683 O O . TRP A 1 96 ? -12.920 -0.606 14.544 1.00 93.50 96 TRP A O 1
ATOM 693 N N . PRO A 1 97 ? -12.242 -0.105 16.637 1.00 95.56 97 PRO A N 1
ATOM 694 C CA . PRO A 1 97 ? -11.760 1.236 16.301 1.00 95.56 97 PRO A CA 1
ATOM 695 C C . PRO A 1 97 ? -10.434 1.188 15.537 1.00 95.56 97 PRO A C 1
ATOM 697 O O . PRO A 1 97 ? -9.552 0.396 15.878 1.00 95.56 97 PRO A O 1
ATOM 700 N N . LEU A 1 98 ? -10.251 2.070 14.553 1.00 97.31 98 LEU A N 1
ATOM 701 C CA . LEU A 1 98 ? -8.985 2.178 13.833 1.00 97.31 98 LEU A CA 1
ATOM 702 C C . LEU A 1 98 ? -7.849 2.591 14.794 1.00 97.31 98 LEU A C 1
ATOM 704 O O . LEU A 1 98 ? -8.080 3.368 15.727 1.00 97.31 98 LEU A O 1
ATOM 708 N N . PRO A 1 99 ? -6.603 2.131 14.562 1.00 97.88 99 PRO A N 1
ATOM 709 C CA . PRO A 1 99 ? -5.446 2.601 15.320 1.00 97.88 99 PRO A CA 1
ATOM 710 C C . PRO A 1 99 ? -5.330 4.135 15.289 1.00 97.88 99 PRO A C 1
ATOM 712 O O . PRO A 1 99 ? -5.570 4.723 14.234 1.00 97.88 99 PRO A O 1
ATOM 715 N N . PRO A 1 100 ? -4.980 4.817 16.397 1.00 97.31 100 PRO A N 1
ATOM 716 C CA . PRO A 1 100 ? -5.099 6.273 16.495 1.00 97.31 100 PRO A CA 1
ATOM 717 C C . PRO A 1 100 ? -4.360 7.083 15.420 1.00 97.31 100 PRO A C 1
ATOM 719 O O . PRO A 1 100 ? -4.914 8.070 14.924 1.00 97.31 100 PRO A O 1
ATOM 722 N N . ALA A 1 101 ? -3.124 6.718 15.060 1.00 98.06 101 ALA A N 1
ATOM 723 C CA . ALA A 1 101 ? -2.385 7.432 14.019 1.00 98.06 101 ALA A CA 1
ATOM 724 C C . ALA A 1 101 ? -2.979 7.142 12.636 1.00 98.06 101 ALA A C 1
ATOM 726 O O . ALA A 1 101 ? -3.192 8.073 11.856 1.00 98.06 101 ALA A O 1
ATOM 727 N N . TYR A 1 102 ? -3.339 5.886 12.364 1.00 98.19 102 TYR A N 1
ATOM 728 C CA . TYR A 1 102 ? -4.017 5.532 11.119 1.00 98.19 102 TYR A CA 1
ATOM 729 C C . TYR A 1 102 ? -5.399 6.194 10.969 1.00 98.19 102 TYR A C 1
ATOM 731 O O . TYR A 1 102 ? -5.689 6.748 9.909 1.00 98.19 102 TYR A O 1
ATOM 739 N N . ARG A 1 103 ? -6.225 6.233 12.026 1.00 98.06 103 ARG A N 1
ATOM 740 C CA . ARG A 1 103 ? -7.533 6.915 12.027 1.00 98.06 103 ARG A CA 1
ATOM 741 C C . ARG A 1 103 ? -7.376 8.387 11.669 1.00 98.06 103 ARG A C 1
ATOM 743 O O . ARG A 1 103 ? -8.105 8.875 10.813 1.00 98.06 103 ARG A O 1
ATOM 750 N N . ARG A 1 104 ? -6.411 9.081 12.288 1.00 97.88 104 ARG A N 1
ATOM 751 C CA . ARG A 1 104 ? -6.103 10.489 11.983 1.00 97.88 104 ARG A CA 1
ATOM 752 C C . ARG A 1 104 ? -5.709 10.664 10.517 1.00 97.88 104 ARG A C 1
ATOM 754 O O . ARG A 1 104 ? -6.250 11.534 9.849 1.00 97.88 104 ARG A O 1
ATOM 761 N N . PHE A 1 105 ? -4.825 9.814 10.001 1.00 97.75 105 PHE A N 1
ATOM 762 C CA . PHE A 1 105 ? -4.416 9.876 8.599 1.00 97.75 105 PHE A CA 1
ATOM 763 C C . PHE A 1 105 ? -5.596 9.698 7.630 1.00 97.75 105 PHE A C 1
ATOM 765 O O . PHE A 1 105 ? -5.717 10.454 6.665 1.00 97.75 105 PHE A O 1
ATOM 772 N N . VAL A 1 106 ? -6.485 8.729 7.877 1.00 97.69 106 VAL A N 1
ATOM 773 C CA . VAL A 1 106 ? -7.682 8.535 7.042 1.00 97.69 106 VAL A CA 1
ATOM 774 C C . VAL A 1 106 ? -8.635 9.725 7.176 1.00 97.69 106 VAL A C 1
ATOM 776 O O . VAL A 1 106 ? -9.150 10.183 6.161 1.00 97.69 106 VAL A O 1
ATOM 779 N N . ALA A 1 107 ? -8.808 10.270 8.384 1.00 98.00 107 ALA A N 1
ATOM 780 C CA . ALA A 1 107 ? -9.618 11.463 8.629 1.00 98.00 107 ALA A CA 1
ATOM 781 C C . ALA A 1 107 ? -9.118 12.688 7.851 1.00 98.00 107 ALA A C 1
ATOM 783 O O . ALA A 1 107 ? -9.914 13.440 7.306 1.00 98.00 107 ALA A O 1
ATOM 784 N N . GLU A 1 108 ? -7.806 12.889 7.781 1.00 97.38 108 GLU A N 1
ATOM 785 C CA . GLU A 1 108 ? -7.212 14.084 7.172 1.00 97.38 108 GLU A CA 1
ATOM 786 C C . GLU A 1 108 ? -7.018 13.962 5.655 1.00 97.38 108 GLU A C 1
ATOM 788 O O . GLU A 1 108 ? -6.899 14.974 4.968 1.00 97.38 108 GLU A O 1
ATOM 793 N N . THR A 1 109 ? -6.933 12.738 5.122 1.00 96.56 109 THR A N 1
ATOM 794 C CA . THR A 1 109 ? -6.473 12.529 3.737 1.00 96.56 109 THR A CA 1
ATOM 795 C C . THR A 1 109 ? -7.336 11.601 2.895 1.00 96.56 109 THR A C 1
ATOM 797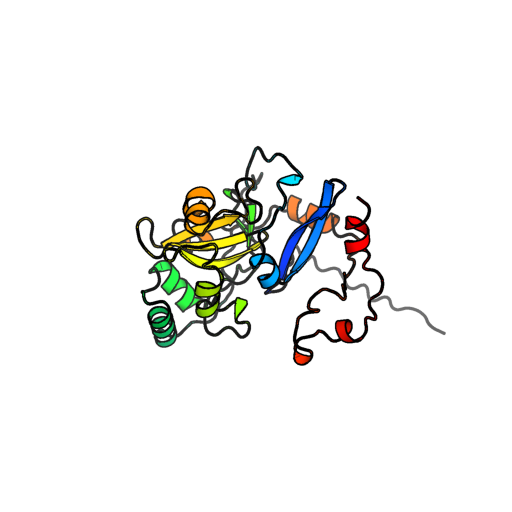 O O . THR A 1 109 ? -7.108 11.489 1.687 1.00 96.56 109 THR A O 1
ATOM 800 N N . ASN A 1 110 ? -8.273 10.884 3.517 1.00 96.94 110 ASN A N 1
ATOM 801 C CA . ASN A 1 110 ? -9.022 9.797 2.905 1.00 96.94 110 ASN A CA 1
ATOM 802 C C . ASN A 1 110 ? -8.120 8.811 2.136 1.00 96.94 110 ASN A C 1
ATOM 804 O O . ASN A 1 110 ? -8.389 8.495 0.978 1.00 96.94 110 ASN A O 1
ATOM 808 N N . GLY A 1 111 ? -7.007 8.368 2.730 1.00 95.75 111 GLY A N 1
ATOM 809 C CA . GLY A 1 111 ? -6.119 7.374 2.114 1.00 95.75 111 GLY A CA 1
ATOM 810 C C . GLY A 1 111 ? -5.335 7.911 0.915 1.00 95.75 111 GLY A C 1
ATOM 811 O O . GLY A 1 111 ? -5.245 7.259 -0.123 1.00 95.75 111 GLY A O 1
ATOM 812 N N . VAL A 1 112 ? -4.805 9.127 0.989 1.00 95.06 112 VAL A N 1
ATOM 813 C CA . VAL A 1 112 ? -4.038 9.680 -0.134 1.00 95.06 112 VAL A CA 1
ATOM 814 C C . VAL A 1 112 ? -2.738 8.897 -0.384 1.00 95.06 112 VAL A C 1
ATOM 816 O O . VAL A 1 112 ? -2.161 8.295 0.522 1.00 95.06 112 VAL A O 1
ATOM 819 N N . GLY A 1 113 ? -2.274 8.894 -1.634 1.00 95.12 113 GLY A N 1
ATOM 820 C CA . GLY A 1 113 ? -0.956 8.378 -2.010 1.00 95.12 113 GLY A CA 1
ATOM 821 C C . GLY A 1 113 ? 0.162 9.415 -1.836 1.00 95.12 113 GLY A C 1
ATOM 822 O O . GLY A 1 113 ? -0.089 10.546 -1.410 1.00 95.12 113 GLY A O 1
ATOM 823 N N . PRO A 1 114 ? 1.410 9.072 -2.192 1.00 96.31 114 PRO A N 1
ATOM 824 C CA . PRO A 1 114 ? 2.523 10.015 -2.148 1.00 96.31 114 PRO A CA 1
ATOM 825 C C . PRO A 1 114 ? 2.375 11.122 -3.206 1.00 96.31 114 PRO A C 1
ATOM 827 O O . PRO A 1 114 ? 1.841 10.904 -4.293 1.00 96.31 114 PRO A O 1
ATOM 830 N N . ALA A 1 115 ? 2.918 12.312 -2.930 1.00 94.69 115 ALA A N 1
ATOM 831 C CA . ALA A 1 115 ? 2.884 13.456 -3.857 1.00 94.69 115 ALA A CA 1
ATOM 832 C C . ALA A 1 115 ? 3.687 13.239 -5.159 1.00 94.69 115 ALA A C 1
ATOM 834 O O . ALA A 1 115 ? 3.541 13.985 -6.128 1.00 94.69 115 ALA A O 1
ATOM 835 N N . ALA A 1 116 ? 4.565 12.240 -5.171 1.00 93.44 116 ALA A N 1
ATOM 836 C CA . ALA A 1 116 ? 5.323 11.763 -6.321 1.00 93.44 116 ALA A CA 1
ATOM 837 C C . ALA A 1 116 ? 5.691 10.290 -6.078 1.00 93.44 116 ALA A C 1
ATOM 839 O O . ALA A 1 116 ? 5.674 9.872 -4.923 1.00 93.44 116 ALA A O 1
ATOM 840 N N . PRO A 1 117 ? 6.088 9.504 -7.095 1.00 93.94 117 PRO A N 1
ATOM 841 C CA . PRO A 1 117 ? 6.593 8.156 -6.847 1.00 93.94 117 PRO A CA 1
ATOM 842 C C . PRO A 1 117 ? 7.706 8.163 -5.795 1.00 93.94 117 PRO A C 1
ATOM 844 O O . PRO A 1 117 ? 8.629 8.982 -5.859 1.00 93.94 117 PRO A O 1
ATOM 847 N N . ALA A 1 118 ? 7.598 7.258 -4.832 1.00 94.56 118 ALA A N 1
ATOM 848 C CA . ALA A 1 118 ? 8.482 7.142 -3.685 1.00 94.56 118 ALA A CA 1
ATOM 849 C C . ALA A 1 118 ? 8.931 5.692 -3.496 1.00 94.56 118 ALA A C 1
ATOM 851 O O . ALA A 1 118 ? 8.313 4.762 -4.001 1.00 94.56 118 ALA A O 1
ATOM 852 N N . VAL A 1 119 ? 10.011 5.493 -2.755 1.00 93.94 119 VAL A N 1
ATOM 853 C CA . VAL A 1 119 ? 10.504 4.183 -2.333 1.00 93.94 119 VAL A CA 1
ATOM 854 C C . VAL A 1 119 ? 10.713 4.181 -0.832 1.00 93.94 119 VAL A C 1
ATOM 856 O O . VAL A 1 119 ? 11.053 5.212 -0.247 1.00 93.94 119 VAL A O 1
ATOM 859 N N . LEU A 1 120 ? 10.576 3.008 -0.219 1.00 93.50 120 LEU A N 1
ATOM 860 C CA . LEU A 1 120 ? 11.078 2.762 1.128 1.00 93.50 120 LEU A CA 1
ATOM 861 C C . LEU A 1 120 ? 12.384 1.966 1.015 1.00 93.50 120 LEU A C 1
ATOM 863 O O . LEU A 1 120 ? 12.330 0.753 0.795 1.00 93.50 120 LEU A O 1
ATOM 867 N N . PRO A 1 121 ? 13.569 2.594 1.146 1.00 90.88 121 PRO A N 1
ATOM 868 C CA . PRO A 1 121 ? 14.823 1.972 0.727 1.00 90.88 121 PRO A CA 1
ATOM 869 C C . PRO A 1 121 ? 15.111 0.599 1.352 1.00 90.88 121 PRO A C 1
ATOM 871 O O . PRO A 1 121 ? 15.464 -0.300 0.599 1.00 90.88 121 PRO A O 1
ATOM 874 N N . PRO A 1 122 ? 14.892 0.344 2.659 1.00 90.50 122 PRO A N 1
ATOM 875 C CA . PRO A 1 122 ? 15.151 -0.983 3.233 1.00 90.50 122 PRO A CA 1
ATOM 876 C C . PRO A 1 122 ? 14.320 -2.126 2.626 1.00 90.50 122 PRO A C 1
ATOM 878 O O . PRO A 1 122 ? 14.729 -3.282 2.711 1.00 90.50 122 PRO A O 1
ATOM 881 N N . TYR A 1 123 ? 13.177 -1.806 2.014 1.00 89.62 123 TYR A N 1
ATOM 882 C CA . TYR A 1 123 ? 12.230 -2.770 1.452 1.00 89.62 123 TYR A CA 1
ATOM 883 C C . TYR A 1 123 ? 12.249 -2.787 -0.077 1.00 89.62 123 TYR A C 1
ATOM 885 O O . TYR A 1 123 ? 12.116 -3.848 -0.671 1.00 89.62 123 TYR A O 1
ATOM 893 N N . GLY A 1 124 ? 12.510 -1.644 -0.714 1.00 85.62 124 GLY A N 1
ATOM 894 C CA . GLY A 1 124 ? 12.695 -1.534 -2.161 1.00 85.62 124 GLY A CA 1
ATOM 895 C C . GLY A 1 124 ? 11.407 -1.486 -2.981 1.00 85.62 124 GLY A C 1
ATOM 896 O O . GLY A 1 124 ? 11.506 -1.352 -4.198 1.00 85.62 124 GLY A O 1
ATOM 897 N N . PHE A 1 125 ? 10.229 -1.541 -2.349 1.00 90.12 125 PHE A N 1
ATOM 898 C CA . PHE A 1 125 ? 8.964 -1.307 -3.046 1.00 90.12 125 PHE A CA 1
ATOM 899 C C . PHE A 1 125 ? 8.860 0.146 -3.524 1.00 90.12 125 PHE A C 1
ATOM 901 O O . PHE A 1 125 ? 9.450 1.058 -2.928 1.00 90.12 125 PHE A O 1
ATOM 908 N N . VAL A 1 126 ? 8.064 0.362 -4.573 1.00 92.19 126 VAL A N 1
ATOM 909 C CA . VAL A 1 126 ? 7.686 1.699 -5.047 1.00 92.19 126 VAL A CA 1
ATOM 910 C C . VAL A 1 126 ? 6.269 2.009 -4.567 1.00 92.19 126 VAL A C 1
ATOM 912 O O . VAL A 1 126 ? 5.334 1.268 -4.851 1.00 92.19 126 VAL A O 1
ATOM 915 N N . ALA A 1 127 ? 6.107 3.110 -3.842 1.00 95.06 127 ALA A N 1
ATOM 916 C CA . ALA A 1 127 ? 4.816 3.694 -3.521 1.00 95.06 127 ALA A CA 1
ATOM 917 C C . ALA A 1 127 ? 4.498 4.781 -4.552 1.00 95.06 127 ALA A C 1
ATOM 919 O O . ALA A 1 127 ? 5.179 5.803 -4.629 1.00 95.06 127 ALA A O 1
ATOM 920 N N . ASP A 1 128 ? 3.472 4.557 -5.358 1.00 94.62 128 ASP A N 1
ATOM 921 C CA . ASP A 1 128 ? 2.946 5.537 -6.313 1.00 94.62 128 ASP A CA 1
ATOM 922 C C . ASP A 1 128 ? 1.421 5.428 -6.497 1.00 94.62 128 ASP A C 1
ATOM 924 O O . ASP A 1 128 ? 0.854 6.109 -7.348 1.00 94.62 128 ASP A O 1
ATOM 928 N N . GLN A 1 129 ? 0.773 4.584 -5.688 1.00 93.19 129 GLN A N 1
ATOM 929 C CA . GLN A 1 129 ? -0.671 4.381 -5.649 1.00 93.19 129 GLN A CA 1
ATOM 930 C C . GLN A 1 129 ? -1.288 5.128 -4.459 1.00 93.19 129 GLN A C 1
ATOM 932 O O . GLN A 1 129 ? -0.595 5.384 -3.466 1.00 93.19 129 GLN A O 1
ATOM 937 N N . PRO A 1 130 ? -2.584 5.482 -4.531 1.00 93.94 130 PRO A N 1
ATOM 938 C CA . PRO A 1 130 ? -3.322 5.878 -3.343 1.00 93.94 130 PRO A CA 1
ATOM 939 C C . PRO A 1 130 ? -3.357 4.738 -2.320 1.00 93.94 130 PRO A C 1
ATOM 941 O O . PRO A 1 130 ? -3.362 3.560 -2.679 1.00 93.94 130 PRO A O 1
ATOM 944 N N . LEU A 1 131 ? -3.413 5.104 -1.042 1.00 96.12 131 LEU A N 1
ATOM 945 C CA . LEU A 1 131 ? -3.818 4.170 -0.004 1.00 96.12 131 LEU A CA 1
ATOM 946 C C . LEU A 1 131 ? -5.340 3.947 -0.081 1.00 96.12 131 LEU A C 1
ATOM 948 O O . LEU A 1 131 ? -6.101 4.702 -0.706 1.00 96.12 131 LEU A O 1
ATOM 952 N N . PHE A 1 132 ? -5.806 2.874 0.543 1.00 96.06 132 PHE A N 1
ATOM 953 C CA . PHE A 1 132 ? -7.230 2.597 0.616 1.00 96.06 132 PHE A CA 1
ATOM 954 C C . PHE A 1 132 ? -7.924 3.674 1.446 1.00 96.06 132 PHE A C 1
ATOM 956 O O . PHE A 1 132 ? -7.413 4.129 2.471 1.00 96.06 132 PHE A O 1
ATOM 963 N N . GLY A 1 133 ? -9.080 4.107 0.956 1.00 95.06 133 GLY A N 1
ATOM 964 C CA . GLY A 1 133 ? -9.888 5.149 1.582 1.00 95.06 133 GLY A CA 1
ATOM 965 C C . GLY A 1 133 ? -11.318 4.680 1.785 1.00 95.06 133 GLY A C 1
ATOM 966 O O . GLY A 1 133 ? -11.623 3.496 1.678 1.00 95.06 133 GLY A O 1
ATOM 967 N N . ILE A 1 134 ? -12.203 5.621 2.065 1.00 94.88 134 ILE A N 1
ATOM 968 C CA . ILE A 1 134 ? -13.612 5.376 2.361 1.00 94.88 134 ILE A CA 1
ATOM 969 C C . ILE A 1 134 ? -14.461 5.960 1.238 1.00 94.88 134 ILE A C 1
ATOM 971 O O . ILE A 1 134 ? -14.133 7.013 0.680 1.00 94.88 134 ILE A O 1
ATOM 975 N N . ALA A 1 135 ? -15.559 5.270 0.923 1.00 89.69 135 ALA A N 1
ATOM 976 C CA . ALA A 1 135 ? -16.531 5.661 -0.092 1.00 89.69 135 ALA A CA 1
ATOM 977 C C . ALA A 1 135 ? -15.881 5.878 -1.465 1.00 89.69 135 ALA A C 1
ATOM 979 O O . ALA A 1 135 ? -16.203 6.823 -2.190 1.00 89.69 135 ALA A O 1
ATOM 980 N N . ARG A 1 136 ? -14.940 4.999 -1.823 1.00 87.00 136 ARG A N 1
ATOM 981 C CA . ARG A 1 136 ? -14.268 5.070 -3.122 1.00 87.00 136 ARG A CA 1
ATOM 982 C C . ARG A 1 136 ? -15.223 4.662 -4.241 1.00 87.00 136 ARG A C 1
ATOM 984 O O . ARG A 1 136 ? -16.022 3.738 -4.093 1.00 87.00 136 ARG A O 1
ATOM 991 N N . GLU A 1 137 ? -15.098 5.326 -5.390 1.00 83.88 137 GLU A N 1
ATOM 992 C CA . GLU A 1 137 ? -15.819 4.921 -6.605 1.00 83.88 137 GLU A CA 1
ATOM 993 C C . GLU A 1 137 ? -15.398 3.514 -7.052 1.00 83.88 137 GLU A C 1
ATOM 995 O O . GLU A 1 137 ? -16.244 2.681 -7.384 1.00 83.88 137 GLU A O 1
ATOM 1000 N N . ASP A 1 138 ? -14.093 3.235 -7.003 1.00 83.38 138 ASP A N 1
ATOM 1001 C CA . ASP A 1 138 ? -13.558 1.887 -7.143 1.00 83.38 138 ASP A CA 1
ATOM 1002 C C . ASP A 1 138 ? -13.577 1.168 -5.791 1.00 83.38 138 ASP A C 1
ATOM 1004 O O . ASP A 1 138 ? -12.814 1.489 -4.878 1.00 83.38 138 ASP A O 1
ATOM 1008 N N . ARG A 1 139 ? -14.430 0.146 -5.681 1.00 85.19 139 ARG A N 1
ATOM 1009 C CA . ARG A 1 139 ? -14.558 -0.668 -4.465 1.00 85.19 139 ARG A CA 1
ATOM 1010 C C . ARG A 1 139 ? -13.272 -1.403 -4.100 1.00 85.19 139 ARG A C 1
ATOM 1012 O O . ARG A 1 139 ? -13.065 -1.665 -2.924 1.00 85.19 139 ARG A O 1
ATOM 1019 N N . HIS A 1 140 ? -12.396 -1.701 -5.058 1.00 83.81 140 HIS A N 1
ATOM 1020 C CA . HIS A 1 140 ? -11.103 -2.325 -4.767 1.00 83.81 140 HIS A CA 1
ATOM 1021 C C . HIS A 1 140 ? -10.108 -1.368 -4.094 1.00 83.81 140 HIS A C 1
ATOM 1023 O O . HIS A 1 140 ? -9.054 -1.808 -3.647 1.00 83.81 140 HIS A O 1
ATOM 1029 N N . GLN A 1 141 ? -10.449 -0.081 -3.992 1.00 88.12 141 GLN A N 1
ATOM 1030 C CA . GLN A 1 141 ? -9.707 0.917 -3.224 1.00 88.12 141 GLN A CA 1
ATOM 1031 C C . GLN A 1 141 ? -10.413 1.288 -1.907 1.00 88.12 141 GLN A C 1
ATOM 1033 O O . GLN A 1 141 ? -9.925 2.151 -1.172 1.00 88.12 141 GLN A O 1
ATOM 1038 N N . ASP A 1 142 ? -11.571 0.685 -1.616 1.00 92.31 142 ASP A N 1
ATOM 1039 C CA . ASP A 1 142 ? -12.369 0.973 -0.425 1.00 92.31 142 ASP A CA 1
ATOM 1040 C C . ASP A 1 142 ? -11.961 0.078 0.752 1.00 92.31 142 ASP A C 1
ATOM 1042 O O . ASP A 1 142 ? -11.951 -1.151 0.641 1.00 92.31 142 ASP A O 1
ATOM 1046 N N . LEU A 1 143 ? -11.667 0.696 1.898 1.00 94.12 143 LEU A N 1
ATOM 1047 C CA . LEU A 1 143 ? -11.216 0.029 3.118 1.00 94.12 143 LEU A CA 1
ATOM 1048 C C . LEU A 1 143 ? -12.182 -1.048 3.608 1.00 94.12 143 LEU A C 1
ATOM 1050 O O . LEU A 1 143 ? -11.740 -2.108 4.049 1.00 94.12 143 LEU A O 1
ATOM 1054 N N . SER A 1 144 ? -13.491 -0.805 3.520 1.00 91.00 144 SER A N 1
ATOM 1055 C CA . SER A 1 144 ? -14.485 -1.775 3.990 1.00 91.00 144 SER A CA 1
ATOM 1056 C C . SER A 1 144 ? -14.489 -3.038 3.131 1.00 91.00 144 SER A C 1
ATOM 1058 O O . SER A 1 144 ? -14.606 -4.147 3.645 1.00 91.00 144 SER A O 1
ATOM 1060 N N . TYR A 1 145 ? -14.299 -2.878 1.821 1.00 91.50 145 TYR A N 1
ATOM 1061 C CA . TYR A 1 145 ? -14.267 -3.989 0.881 1.00 91.50 145 TYR A CA 1
ATOM 1062 C C . TYR A 1 145 ? -12.953 -4.768 0.981 1.00 91.50 145 TYR A C 1
ATOM 1064 O O . TYR A 1 145 ? -12.957 -5.997 1.079 1.00 91.50 145 TYR A O 1
ATOM 1072 N N . VAL A 1 146 ? -11.817 -4.064 0.966 1.00 90.50 146 VAL A N 1
ATOM 1073 C CA . VAL A 1 146 ? -10.498 -4.712 0.950 1.00 90.50 146 VAL A CA 1
ATOM 1074 C C . VAL A 1 146 ? -10.186 -5.440 2.255 1.00 90.50 146 VAL A C 1
ATOM 1076 O O . VAL A 1 146 ? -9.514 -6.468 2.210 1.00 90.50 146 VAL A O 1
ATOM 1079 N N . ALA A 1 147 ? -10.714 -4.971 3.393 1.00 92.50 147 ALA A N 1
ATOM 1080 C CA . ALA A 1 147 ? -10.560 -5.635 4.685 1.00 92.50 147 ALA A CA 1
ATOM 1081 C C . ALA A 1 147 ? -11.089 -7.075 4.667 1.00 92.50 147 ALA A C 1
ATOM 1083 O O . ALA A 1 147 ? -10.462 -7.949 5.260 1.00 92.50 147 ALA A O 1
ATOM 1084 N N . ASP A 1 148 ? -12.193 -7.331 3.964 1.00 90.44 148 ASP A N 1
ATOM 1085 C CA . ASP A 1 148 ? -12.746 -8.678 3.801 1.00 90.44 148 ASP A CA 1
ATOM 1086 C C . ASP A 1 148 ? -12.084 -9.441 2.649 1.00 90.44 148 ASP A C 1
ATOM 1088 O O . ASP A 1 148 ? -11.875 -10.652 2.738 1.00 90.44 148 ASP A O 1
ATOM 1092 N N . TRP A 1 149 ? -11.718 -8.738 1.575 1.00 89.19 149 TRP A N 1
ATOM 1093 C CA . TRP A 1 149 ? -11.161 -9.341 0.363 1.00 89.19 149 TRP A CA 1
ATOM 1094 C C . TRP A 1 149 ? -9.865 -10.124 0.606 1.00 89.19 149 TRP A C 1
ATOM 1096 O O . TRP A 1 149 ? -9.684 -11.197 0.037 1.00 89.19 149 TRP A O 1
ATOM 1106 N N . VAL A 1 150 ? -8.969 -9.613 1.456 1.00 90.00 150 VAL A N 1
ATOM 1107 C CA . VAL A 1 150 ? -7.624 -10.190 1.666 1.00 90.00 150 VAL A CA 1
ATOM 1108 C C . VAL A 1 150 ? -7.552 -11.189 2.826 1.00 90.00 150 VAL A C 1
ATOM 1110 O O . VAL A 1 150 ? -6.461 -11.529 3.290 1.00 90.00 150 VAL A O 1
ATOM 1113 N N . ARG A 1 151 ? -8.695 -11.655 3.344 1.00 91.81 151 ARG A N 1
ATOM 1114 C CA . ARG A 1 151 ? -8.754 -12.555 4.515 1.00 91.81 151 ARG A CA 1
ATOM 1115 C C . ARG A 1 151 ? -8.211 -13.956 4.263 1.00 91.81 151 ARG A C 1
ATOM 1117 O O . ARG A 1 151 ? -8.010 -14.706 5.211 1.00 91.81 151 ARG A O 1
ATOM 1124 N N . ASP A 1 152 ? -7.934 -14.302 3.014 1.00 90.25 152 ASP A N 1
ATOM 1125 C CA . ASP A 1 152 ? -7.175 -15.495 2.644 1.00 90.25 152 ASP A CA 1
ATOM 1126 C C . ASP A 1 152 ? -5.658 -15.348 2.896 1.00 90.25 152 ASP A C 1
ATOM 1128 O O . ASP A 1 152 ? -4.947 -16.354 2.928 1.00 90.25 152 ASP A O 1
ATOM 1132 N N . ARG A 1 153 ? -5.170 -14.118 3.122 1.00 91.06 153 ARG A N 1
ATOM 1133 C CA . ARG A 1 153 ? -3.752 -13.787 3.353 1.00 91.06 153 ARG A CA 1
ATOM 1134 C C . ARG A 1 153 ? -3.480 -13.071 4.671 1.00 91.06 153 ARG A C 1
ATOM 1136 O O . ARG A 1 153 ? -2.403 -13.248 5.225 1.00 91.06 153 ARG A O 1
ATOM 1143 N N . LEU A 1 154 ? -4.405 -12.248 5.160 1.00 95.44 154 LEU A N 1
ATOM 1144 C CA . LEU A 1 154 ? -4.216 -11.467 6.382 1.00 95.44 154 LEU A CA 1
ATOM 1145 C C . LEU A 1 154 ? -5.161 -11.926 7.487 1.00 95.44 154 LEU A C 1
ATOM 1147 O O . LEU A 1 154 ? -6.379 -11.997 7.293 1.00 95.44 154 LEU A O 1
ATOM 1151 N N . THR A 1 155 ? -4.605 -12.175 8.673 1.00 96.81 155 THR A N 1
ATOM 1152 C CA . THR A 1 155 ? -5.403 -12.387 9.883 1.00 96.81 155 THR A CA 1
ATOM 1153 C C . THR A 1 155 ? -6.176 -11.117 10.242 1.00 96.81 155 THR A C 1
ATOM 1155 O O . THR A 1 155 ? -5.879 -10.019 9.765 1.00 96.81 155 THR A O 1
ATOM 1158 N N . VAL A 1 156 ? -7.189 -11.253 11.101 1.00 95.50 156 VAL A N 1
ATOM 1159 C CA . VAL A 1 156 ? -8.018 -10.124 11.564 1.00 95.50 156 VAL A CA 1
ATOM 1160 C C . VAL A 1 156 ? -7.230 -9.052 12.314 1.00 95.50 156 VAL A C 1
ATOM 1162 O O . VAL A 1 156 ? -7.686 -7.918 12.404 1.00 95.50 156 VAL A O 1
ATOM 1165 N N . ASP A 1 157 ? -6.027 -9.385 12.782 1.00 96.62 157 ASP A N 1
ATOM 1166 C CA . ASP A 1 157 ? -5.145 -8.456 13.484 1.00 96.62 157 ASP A CA 1
ATOM 1167 C C . ASP A 1 157 ? -4.449 -7.451 12.559 1.00 96.62 157 ASP A C 1
ATOM 1169 O O . ASP A 1 157 ? -3.746 -6.553 13.034 1.00 96.62 157 ASP A O 1
ATOM 1173 N N . PHE A 1 158 ? -4.610 -7.611 11.246 1.00 97.94 158 PHE A N 1
ATOM 1174 C CA . PHE A 1 158 ? -4.095 -6.704 10.235 1.00 97.94 158 PHE A CA 1
ATOM 1175 C C . PHE A 1 158 ? -5.235 -6.162 9.373 1.00 97.94 158 PHE A C 1
ATOM 1177 O O . PHE A 1 158 ? -6.116 -6.898 8.908 1.00 97.94 158 PHE A O 1
ATOM 1184 N N . LEU A 1 159 ? -5.184 -4.856 9.129 1.00 97.62 159 LEU A N 1
ATOM 1185 C CA . LEU A 1 159 ? -6.029 -4.166 8.166 1.00 97.62 159 LEU A CA 1
ATOM 1186 C C . LEU A 1 159 ? -5.172 -3.804 6.948 1.00 97.62 159 LEU A C 1
ATOM 1188 O O . LEU A 1 159 ? -4.176 -3.101 7.121 1.00 97.62 159 LEU A O 1
ATOM 1192 N N . PRO A 1 160 ? -5.514 -4.251 5.730 1.00 96.94 160 PRO A N 1
ATOM 1193 C CA . PRO A 1 160 ? -4.835 -3.787 4.525 1.00 96.94 160 PRO A CA 1
ATOM 1194 C C . PRO A 1 160 ? -5.080 -2.288 4.319 1.00 96.94 160 PRO A C 1
ATOM 1196 O O . PRO A 1 160 ? -6.210 -1.821 4.447 1.00 96.94 160 PRO A O 1
ATOM 1199 N N . ILE A 1 161 ? -4.033 -1.534 3.985 1.00 97.31 161 ILE A N 1
ATOM 1200 C CA . ILE A 1 161 ? -4.107 -0.068 3.859 1.00 97.31 161 ILE A CA 1
ATOM 1201 C C . ILE A 1 161 ? -3.727 0.453 2.479 1.00 97.31 161 ILE A C 1
ATOM 1203 O O . ILE A 1 161 ? -3.952 1.624 2.210 1.00 97.31 161 ILE A O 1
ATOM 1207 N N . GLY A 1 162 ? -3.166 -0.367 1.596 1.00 95.50 162 GLY A N 1
ATOM 1208 C CA . GLY A 1 162 ? -2.916 0.039 0.218 1.00 95.50 162 GLY A CA 1
ATOM 1209 C C . GLY A 1 162 ? -1.936 -0.871 -0.491 1.00 95.50 162 GLY A C 1
ATOM 1210 O O . GLY A 1 162 ? -1.108 -1.531 0.138 1.00 95.50 162 GLY A O 1
ATOM 1211 N N . TYR A 1 163 ? -2.020 -0.889 -1.812 1.00 93.56 163 TYR A N 1
ATOM 1212 C CA . TYR A 1 163 ? -1.041 -1.581 -2.634 1.00 93.56 163 TYR A CA 1
ATOM 1213 C C . TYR A 1 163 ? 0.199 -0.715 -2.862 1.00 93.56 163 TYR A C 1
ATOM 1215 O O . TYR A 1 163 ? 0.128 0.510 -2.970 1.00 93.56 163 TYR A O 1
ATOM 1223 N N . VAL A 1 164 ? 1.338 -1.381 -2.998 1.00 93.81 164 VAL A N 1
ATOM 1224 C CA . VAL A 1 164 ? 2.585 -0.810 -3.511 1.00 93.81 164 VAL A CA 1
ATOM 1225 C C . VAL A 1 164 ? 3.033 -1.644 -4.705 1.00 93.81 164 VAL A C 1
ATOM 1227 O O . VAL A 1 164 ? 2.543 -2.751 -4.924 1.00 93.81 164 VAL A O 1
ATOM 1230 N N . GLN A 1 165 ? 3.959 -1.131 -5.508 1.00 89.19 165 GLN A N 1
ATOM 1231 C CA . GLN A 1 165 ? 4.521 -1.929 -6.593 1.00 89.19 165 GLN A CA 1
ATOM 1232 C C . GLN A 1 165 ? 5.257 -3.136 -5.991 1.00 89.19 165 GLN A C 1
ATOM 1234 O O . GLN A 1 165 ? 6.253 -2.954 -5.285 1.00 89.19 165 GLN A O 1
ATOM 1239 N N . GLY A 1 166 ? 4.747 -4.339 -6.272 1.00 80.06 166 GLY A N 1
ATOM 1240 C CA . GLY A 1 166 ? 5.270 -5.606 -5.757 1.00 80.06 166 GLY A CA 1
ATOM 1241 C C . GLY A 1 166 ? 4.737 -6.027 -4.385 1.00 80.06 166 GLY A C 1
ATOM 1242 O O . GLY A 1 166 ? 5.368 -6.865 -3.746 1.00 80.06 166 GLY A O 1
ATOM 1243 N N . GLY A 1 167 ? 3.626 -5.463 -3.896 1.00 90.56 167 GLY A N 1
ATOM 1244 C CA . GLY A 1 167 ? 3.046 -5.968 -2.655 1.00 90.56 167 GLY A CA 1
ATOM 1245 C C . GLY A 1 167 ? 1.889 -5.178 -2.061 1.00 90.56 167 GLY A C 1
ATOM 1246 O O . GLY A 1 167 ? 1.248 -4.331 -2.690 1.00 90.56 167 GLY A O 1
ATOM 1247 N N . LEU A 1 168 ? 1.650 -5.451 -0.781 1.00 94.38 168 LEU A N 1
ATOM 1248 C CA . LEU A 1 168 ? 0.555 -4.894 0.006 1.00 94.38 168 LEU A CA 1
ATOM 1249 C C . LEU A 1 168 ? 1.086 -4.326 1.325 1.00 94.38 168 LEU A C 1
ATOM 1251 O O . LEU A 1 168 ? 1.905 -4.945 2.004 1.00 94.38 168 LEU A O 1
ATOM 1255 N N . LEU A 1 169 ? 0.584 -3.157 1.711 1.00 97.69 169 LEU A N 1
ATOM 1256 C CA . LEU A 1 169 ? 0.774 -2.595 3.042 1.00 97.69 169 LEU A CA 1
ATOM 1257 C C . LEU A 1 169 ? -0.423 -2.928 3.931 1.00 97.69 169 LEU A C 1
ATOM 1259 O O . LEU A 1 169 ? -1.576 -2.881 3.492 1.00 97.69 169 LEU A O 1
ATOM 1263 N N . ALA A 1 170 ? -0.151 -3.198 5.203 1.00 98.25 170 ALA A N 1
ATOM 1264 C CA . ALA A 1 170 ? -1.161 -3.401 6.231 1.00 98.25 170 ALA A CA 1
ATOM 1265 C C . ALA A 1 170 ? -0.774 -2.694 7.533 1.00 98.25 170 ALA A C 1
ATOM 1267 O O . ALA A 1 170 ? 0.404 -2.607 7.870 1.00 98.25 170 ALA A O 1
ATOM 1268 N N . VAL A 1 171 ? -1.762 -2.217 8.283 1.00 98.62 171 VAL A N 1
ATOM 1269 C CA . VAL A 1 171 ? -1.579 -1.700 9.643 1.00 98.62 171 VAL A CA 1
ATOM 1270 C C . VAL A 1 171 ? -1.989 -2.771 10.652 1.00 98.62 171 VAL A C 1
ATOM 1272 O O . VAL A 1 171 ? -2.968 -3.493 10.441 1.00 98.62 171 VAL A O 1
ATOM 1275 N N . LYS A 1 172 ? -1.236 -2.897 11.745 1.00 98.31 172 LYS A N 1
ATOM 1276 C CA . LYS A 1 172 ? -1.591 -3.768 12.869 1.00 98.31 172 LYS A CA 1
ATOM 1277 C C . LYS A 1 172 ? -2.697 -3.112 13.701 1.00 98.31 172 LYS A C 1
ATOM 1279 O O . LYS A 1 172 ? -2.546 -1.966 14.128 1.00 98.31 172 LYS A O 1
ATOM 1284 N N . VAL A 1 173 ? -3.793 -3.829 13.946 1.00 97.62 173 VAL A N 1
ATOM 1285 C CA . VAL A 1 173 ? -5.000 -3.275 14.598 1.00 97.62 173 VAL A CA 1
ATOM 1286 C C . VAL A 1 173 ? -5.308 -3.868 15.971 1.00 97.62 173 VAL A C 1
ATOM 1288 O O . VAL A 1 173 ? -6.083 -3.296 16.732 1.00 97.62 173 VAL A O 1
ATOM 1291 N N . SER A 1 174 ? -4.674 -4.982 16.328 1.00 96.19 174 SER A N 1
ATOM 1292 C CA . SER A 1 174 ? -4.841 -5.660 17.617 1.00 96.19 174 SER A CA 1
ATOM 1293 C C . SER A 1 174 ? -3.532 -6.320 18.068 1.00 96.19 174 SER A C 1
ATOM 1295 O O . SER A 1 174 ? -2.596 -6.476 17.285 1.00 96.19 174 SER A O 1
ATOM 1297 N N . GLY A 1 175 ? -3.475 -6.744 19.333 1.00 93.81 175 GLY A N 1
ATOM 1298 C CA . GLY A 1 175 ? -2.309 -7.424 19.898 1.00 93.81 175 GLY A CA 1
ATOM 1299 C C . GLY A 1 175 ? -1.152 -6.472 20.198 1.00 93.81 175 GLY A C 1
ATOM 1300 O O . GLY A 1 175 ? -1.367 -5.322 20.580 1.00 93.81 175 GLY A O 1
ATOM 1301 N N . ASP A 1 176 ? 0.072 -6.971 20.055 1.00 93.69 176 ASP A N 1
ATOM 1302 C CA . ASP A 1 176 ? 1.281 -6.165 20.216 1.00 93.69 176 ASP A CA 1
ATOM 1303 C C . ASP A 1 176 ? 1.549 -5.335 18.950 1.00 93.69 176 ASP A C 1
ATOM 1305 O O . ASP A 1 176 ? 1.156 -5.715 17.846 1.00 93.69 176 ASP A O 1
ATOM 1309 N N . ASP A 1 177 ? 2.242 -4.205 19.110 1.00 96.31 177 ASP A N 1
ATOM 1310 C CA . ASP A 1 177 ? 2.631 -3.306 18.015 1.00 96.31 177 ASP A CA 1
ATOM 1311 C C . ASP A 1 177 ? 1.462 -2.701 17.210 1.00 96.31 177 ASP A C 1
ATOM 1313 O O . ASP A 1 177 ? 1.609 -2.421 16.019 1.00 96.31 177 ASP A O 1
ATOM 1317 N N . VAL A 1 178 ? 0.302 -2.468 17.837 1.00 97.94 178 VAL A N 1
ATOM 1318 C CA . VAL A 1 178 ? -0.804 -1.703 17.222 1.00 97.94 178 VAL A CA 1
ATOM 1319 C C . VAL A 1 178 ? -0.285 -0.392 16.623 1.00 97.94 178 VAL A C 1
ATOM 1321 O O . VAL A 1 178 ? 0.613 0.236 17.184 1.00 97.94 178 VAL A O 1
ATOM 1324 N N . ASP A 1 179 ? -0.875 0.012 15.495 1.00 98.19 179 ASP A N 1
ATOM 1325 C CA . ASP A 1 17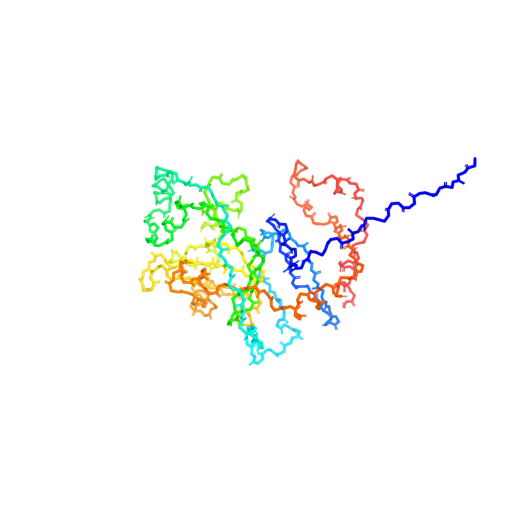9 ? -0.512 1.176 14.668 1.00 98.19 179 ASP A CA 1
ATOM 1326 C C . ASP A 1 179 ? 0.723 0.968 13.771 1.00 98.19 179 ASP A C 1
ATOM 1328 O O . ASP A 1 179 ? 0.891 1.692 12.791 1.00 98.19 179 ASP A O 1
ATOM 1332 N N . SER A 1 180 ? 1.553 -0.054 14.016 1.00 98.75 180 SER A N 1
ATOM 1333 C CA . SER A 1 180 ? 2.697 -0.336 13.141 1.00 98.75 180 SER A CA 1
ATOM 1334 C C . SER A 1 180 ? 2.270 -0.763 11.733 1.00 98.75 180 SER A C 1
ATOM 1336 O O . SER A 1 180 ? 1.252 -1.434 11.541 1.00 98.75 180 SER A O 1
ATOM 1338 N N . VAL A 1 181 ? 3.073 -0.389 10.733 1.00 98.69 181 VAL A N 1
ATOM 1339 C CA . VAL A 1 181 ? 2.836 -0.715 9.320 1.00 98.69 181 VAL A CA 1
ATOM 1340 C C . VAL A 1 181 ? 3.735 -1.864 8.894 1.00 98.69 181 VAL A C 1
ATOM 1342 O O . VAL A 1 181 ? 4.932 -1.888 9.192 1.00 98.69 181 VAL A O 1
ATOM 1345 N N . TRP A 1 182 ? 3.152 -2.804 8.163 1.00 98.44 182 TRP A N 1
ATOM 1346 C CA . TRP A 1 182 ? 3.771 -4.031 7.697 1.00 98.44 182 TRP A CA 1
ATOM 1347 C C . TRP A 1 182 ? 3.641 -4.155 6.185 1.00 98.44 182 TRP A C 1
ATOM 1349 O O . TRP A 1 182 ? 2.642 -3.750 5.596 1.00 98.44 182 TRP A O 1
ATOM 1359 N N . TYR A 1 183 ? 4.665 -4.732 5.571 1.00 96.94 183 TYR A N 1
ATOM 1360 C CA . TYR A 1 183 ? 4.752 -4.977 4.140 1.00 96.94 183 TYR A CA 1
ATOM 1361 C C . TYR A 1 183 ? 4.679 -6.479 3.865 1.00 96.94 183 TYR A C 1
ATOM 1363 O O . TYR A 1 183 ? 5.443 -7.256 4.449 1.00 96.94 183 TYR A O 1
ATOM 1371 N N . LEU A 1 184 ? 3.765 -6.865 2.976 1.00 93.94 184 LEU A N 1
ATOM 1372 C CA . LEU A 1 184 ? 3.717 -8.173 2.339 1.00 93.94 184 LEU A CA 1
ATOM 1373 C C . LEU A 1 184 ? 4.342 -8.045 0.952 1.00 93.94 184 LEU A C 1
ATOM 1375 O O . LEU A 1 184 ? 3.812 -7.335 0.103 1.00 93.94 184 LEU A O 1
ATOM 1379 N N . ASP A 1 185 ? 5.465 -8.724 0.761 1.00 89.50 185 ASP A N 1
ATOM 1380 C CA . ASP A 1 185 ? 6.184 -8.774 -0.508 1.00 89.50 185 ASP A CA 1
ATOM 1381 C C . ASP A 1 185 ? 5.567 -9.858 -1.397 1.00 89.50 185 ASP A C 1
ATOM 1383 O O . ASP A 1 185 ? 5.623 -11.040 -1.045 1.00 89.50 185 ASP A O 1
ATOM 1387 N N . ASP A 1 186 ? 4.973 -9.466 -2.526 1.00 86.19 186 ASP A N 1
ATOM 1388 C CA . ASP A 1 186 ? 4.358 -10.405 -3.476 1.00 86.19 186 ASP A CA 1
ATOM 1389 C C . ASP A 1 186 ? 5.403 -11.350 -4.085 1.00 86.19 186 ASP A C 1
ATOM 1391 O O . ASP A 1 186 ? 5.080 -12.470 -4.478 1.00 86.19 186 ASP A O 1
ATOM 1395 N N . ASP A 1 187 ? 6.664 -10.914 -4.110 1.00 81.25 187 ASP A N 1
ATOM 1396 C CA . ASP A 1 187 ? 7.807 -11.669 -4.606 1.00 81.25 187 ASP A CA 1
ATOM 1397 C C . ASP A 1 187 ? 8.641 -12.285 -3.457 1.00 81.25 187 ASP A C 1
ATOM 1399 O O . ASP A 1 187 ? 9.843 -12.500 -3.618 1.00 81.25 187 ASP A O 1
ATOM 1403 N N . ASP A 1 188 ? 8.077 -12.578 -2.274 1.00 84.75 188 ASP A N 1
ATOM 1404 C CA . ASP A 1 188 ? 8.862 -13.218 -1.207 1.00 84.75 188 ASP A CA 1
ATOM 1405 C C . ASP A 1 188 ? 9.222 -14.682 -1.560 1.00 84.75 188 ASP A C 1
ATOM 1407 O O . ASP A 1 188 ? 8.330 -15.523 -1.707 1.00 84.75 188 ASP A O 1
ATOM 1411 N N . PRO A 1 189 ? 10.519 -15.069 -1.599 1.00 80.94 189 PRO A N 1
ATOM 1412 C CA . PRO A 1 189 ? 10.935 -16.438 -1.930 1.00 80.94 189 PRO A CA 1
ATOM 1413 C C . PRO A 1 189 ? 10.380 -17.524 -1.025 1.00 80.94 189 PRO A C 1
ATOM 1415 O O . PRO A 1 189 ? 10.429 -18.718 -1.343 1.00 80.94 189 PRO A O 1
ATOM 1418 N N . ARG A 1 190 ? 10.001 -17.112 0.180 1.00 84.50 190 ARG A N 1
ATOM 1419 C CA . ARG A 1 190 ? 9.566 -17.995 1.245 1.00 84.50 190 ARG A CA 1
ATOM 1420 C C . ARG A 1 190 ? 8.082 -18.305 1.110 1.00 84.50 190 ARG A C 1
ATOM 1422 O O . ARG A 1 190 ? 7.658 -19.248 1.781 1.00 84.50 190 ARG A O 1
ATOM 1429 N N . ASP A 1 191 ? 7.334 -17.570 0.279 1.00 86.75 191 ASP A N 1
ATOM 1430 C CA . ASP A 1 191 ? 5.912 -17.820 0.074 1.00 86.75 191 ASP A CA 1
ATOM 1431 C C . ASP A 1 191 ? 5.667 -19.177 -0.593 1.00 86.75 191 ASP A C 1
ATOM 1433 O O . ASP A 1 191 ? 6.443 -19.675 -1.418 1.00 86.75 191 ASP A O 1
ATOM 1437 N N . ARG A 1 192 ? 4.581 -19.815 -0.170 1.00 84.06 192 ARG A N 1
ATOM 1438 C CA . ARG A 1 192 ? 4.142 -21.136 -0.604 1.00 84.06 192 ARG A CA 1
ATOM 1439 C C . ARG A 1 192 ? 2.638 -21.092 -0.783 1.00 84.06 192 ARG A C 1
ATOM 1441 O O . ARG A 1 192 ? 1.928 -20.618 0.091 1.00 84.06 192 ARG A O 1
ATOM 1448 N N . GLU A 1 193 ? 2.149 -21.711 -1.852 1.00 83.00 193 GLU A N 1
ATOM 1449 C CA . GLU A 1 193 ? 0.711 -21.810 -2.138 1.00 83.00 193 GLU A CA 1
ATOM 1450 C C . GLU A 1 193 ? -0.112 -22.366 -0.962 1.00 83.00 193 GLU A C 1
ATOM 1452 O O . GLU A 1 193 ? -1.254 -21.971 -0.764 1.00 83.00 193 GLU A O 1
ATOM 1457 N N . ALA A 1 194 ? 0.485 -23.242 -0.149 1.00 87.81 194 ALA A N 1
ATOM 1458 C CA . ALA A 1 194 ? -0.168 -23.864 0.998 1.00 87.81 194 ALA A CA 1
ATOM 1459 C C . ALA A 1 194 ? -0.310 -22.965 2.243 1.00 87.81 194 ALA A C 1
ATOM 1461 O O . ALA A 1 194 ? -0.947 -23.393 3.202 1.00 87.81 194 ALA A O 1
ATOM 1462 N N . TYR A 1 195 ? 0.309 -21.782 2.288 1.00 92.00 195 TYR A N 1
ATOM 1463 C CA . TYR A 1 195 ? 0.232 -20.913 3.467 1.00 92.00 195 TYR A CA 1
ATOM 1464 C C . TYR A 1 195 ? -1.167 -20.325 3.632 1.00 92.00 195 TYR A C 1
ATOM 1466 O O . TYR A 1 195 ? -1.720 -19.784 2.684 1.00 92.00 195 TYR A O 1
ATOM 1474 N N . GLY A 1 196 ? -1.732 -20.387 4.833 1.00 93.56 196 GLY A N 1
ATOM 1475 C CA . GLY A 1 196 ? -2.917 -19.619 5.194 1.00 93.56 196 GLY A CA 1
ATOM 1476 C C . GLY A 1 196 ? -2.551 -18.235 5.744 1.00 93.56 196 GLY A C 1
ATOM 1477 O O . GLY A 1 196 ? -1.375 -17.856 5.759 1.00 93.56 196 GLY A O 1
ATOM 1478 N N . PRO A 1 197 ? -3.549 -17.479 6.234 1.00 95.69 197 PRO A N 1
ATOM 1479 C CA . PRO A 1 197 ? -3.333 -16.155 6.813 1.00 95.69 197 PRO A CA 1
ATOM 1480 C C . PRO A 1 197 ? -2.330 -16.144 7.970 1.00 95.69 197 PRO A C 1
ATOM 1482 O O . PRO A 1 197 ? -1.506 -15.241 8.063 1.00 95.69 197 PRO A O 1
ATOM 1485 N N . GLU A 1 198 ? -2.363 -17.163 8.832 1.00 97.12 198 GLU A N 1
ATOM 1486 C CA . GLU A 1 198 ? -1.455 -17.268 9.979 1.00 97.12 198 GLU A CA 1
ATOM 1487 C C . GLU A 1 198 ? 0.003 -17.441 9.534 1.00 97.12 198 GLU A C 1
ATOM 1489 O O . GLU A 1 198 ? 0.892 -16.747 10.031 1.00 97.12 198 GLU A O 1
ATOM 1494 N N . GLU A 1 199 ? 0.273 -18.313 8.555 1.00 96.31 199 GLU A N 1
ATOM 1495 C CA . GLU A 1 199 ? 1.626 -18.487 8.023 1.00 96.31 199 GLU A CA 1
ATOM 1496 C C . GLU A 1 199 ? 2.111 -17.245 7.266 1.00 96.31 199 GLU A C 1
ATOM 1498 O O . GLU A 1 199 ? 3.277 -16.869 7.397 1.00 96.31 199 GLU A O 1
ATOM 1503 N N . VAL A 1 200 ? 1.236 -16.583 6.501 1.00 95.19 200 VAL A N 1
ATOM 1504 C CA . VAL A 1 200 ? 1.579 -15.336 5.801 1.00 95.19 200 VAL A CA 1
ATOM 1505 C C . VAL A 1 200 ? 1.925 -14.240 6.811 1.00 95.19 200 VAL A C 1
ATOM 1507 O O . VAL A 1 200 ? 3.006 -13.650 6.735 1.00 95.19 200 VAL A O 1
ATOM 1510 N N . CYS A 1 201 ? 1.061 -13.999 7.797 1.00 97.00 201 CYS A N 1
ATOM 1511 C CA . CYS A 1 201 ? 1.286 -12.971 8.808 1.00 97.00 201 CYS A CA 1
ATOM 1512 C C . CYS A 1 201 ? 2.482 -13.278 9.718 1.00 97.00 201 CYS A C 1
ATOM 1514 O O . CYS A 1 201 ? 3.218 -12.362 10.079 1.00 97.00 201 CYS A O 1
ATOM 1516 N N . GLY A 1 202 ? 2.700 -14.544 10.077 1.00 95.81 202 GLY A N 1
ATOM 1517 C CA . GLY A 1 202 ? 3.785 -14.950 10.971 1.00 95.81 202 GLY A CA 1
ATOM 1518 C C . GLY A 1 202 ? 5.159 -15.045 10.300 1.00 95.81 202 GLY A C 1
ATOM 1519 O O . GLY A 1 202 ? 6.175 -14.851 10.968 1.00 95.81 202 GLY A O 1
ATOM 1520 N N . HIS A 1 203 ? 5.223 -15.355 8.999 1.00 93.25 203 HIS A N 1
ATOM 1521 C CA . HIS A 1 203 ? 6.496 -15.621 8.312 1.00 93.25 203 HIS A CA 1
ATOM 1522 C C . HIS A 1 203 ? 6.867 -14.584 7.250 1.00 93.25 203 HIS A C 1
ATOM 1524 O O . HIS A 1 203 ? 8.064 -14.362 7.008 1.00 93.25 203 HIS A O 1
ATOM 1530 N N . LEU A 1 204 ? 5.879 -13.992 6.576 1.00 93.06 204 LEU A N 1
ATOM 1531 C CA . LEU A 1 204 ? 6.102 -13.189 5.373 1.00 93.06 204 LEU A CA 1
ATOM 1532 C C . LEU A 1 204 ? 5.928 -11.695 5.607 1.00 93.06 204 LEU A C 1
ATOM 1534 O O . LEU A 1 204 ? 6.731 -10.934 5.071 1.00 93.06 204 LEU A O 1
ATOM 1538 N N . LEU A 1 205 ? 4.954 -11.281 6.424 1.00 95.81 205 LEU A N 1
ATOM 1539 C CA . LEU A 1 205 ? 4.792 -9.873 6.784 1.00 95.81 205 LEU A CA 1
ATOM 1540 C C . LEU A 1 205 ? 6.034 -9.339 7.500 1.00 95.81 205 LEU A C 1
ATOM 1542 O O . LEU A 1 205 ? 6.585 -9.970 8.404 1.00 95.81 205 LEU A O 1
ATOM 1546 N N . GLN A 1 206 ? 6.450 -8.131 7.122 1.00 95.56 206 GLN A N 1
ATOM 1547 C CA . GLN A 1 206 ? 7.592 -7.458 7.736 1.00 95.56 206 GLN A CA 1
ATOM 1548 C C . GLN A 1 206 ? 7.236 -6.048 8.176 1.00 95.56 206 GLN A C 1
ATOM 1550 O O . GLN A 1 206 ? 6.796 -5.237 7.363 1.00 95.56 206 GLN A O 1
ATOM 1555 N N . ARG A 1 207 ? 7.477 -5.738 9.453 1.00 97.31 207 ARG A N 1
ATOM 1556 C CA . ARG A 1 207 ? 7.246 -4.406 10.016 1.00 97.31 207 ARG A CA 1
ATOM 1557 C C . ARG A 1 207 ? 8.138 -3.387 9.326 1.00 97.31 207 ARG A C 1
ATOM 1559 O O . ARG A 1 207 ? 9.354 -3.370 9.524 1.00 97.31 207 ARG A O 1
ATOM 1566 N N . CYS A 1 208 ? 7.540 -2.517 8.529 1.00 96.62 208 CYS A N 1
ATOM 1567 C CA . CYS A 1 208 ? 8.266 -1.516 7.774 1.00 96.62 208 CYS A CA 1
ATOM 1568 C C . CYS A 1 208 ? 8.258 -0.141 8.436 1.00 96.62 208 CYS A C 1
ATOM 1570 O O . CYS A 1 208 ? 9.203 0.598 8.181 1.00 96.62 208 CYS A O 1
ATOM 1572 N N . ALA A 1 209 ? 7.290 0.176 9.302 1.00 98.00 209 ALA A N 1
ATOM 1573 C CA . ALA A 1 209 ? 7.226 1.434 10.050 1.00 98.00 209 ALA A CA 1
ATOM 1574 C C . ALA A 1 209 ? 6.502 1.280 11.397 1.00 98.00 209 ALA A C 1
ATOM 1576 O O . ALA A 1 209 ? 5.727 0.343 11.587 1.00 98.00 209 ALA A O 1
ATOM 1577 N N . ASP A 1 210 ? 6.750 2.207 12.320 1.00 98.25 210 ASP A N 1
ATOM 1578 C CA . ASP A 1 210 ? 6.115 2.216 13.649 1.00 98.25 210 ASP A CA 1
ATOM 1579 C C . ASP A 1 210 ? 4.710 2.824 13.643 1.00 98.25 210 ASP A C 1
ATOM 1581 O O . ASP A 1 210 ? 3.913 2.545 14.534 1.00 98.25 210 ASP A O 1
ATOM 1585 N N . SER A 1 211 ? 4.406 3.628 12.629 1.00 98.44 211 SER A N 1
ATOM 1586 C CA . SER A 1 211 ? 3.087 4.185 12.352 1.00 98.44 211 SER A CA 1
ATOM 1587 C C . SER A 1 211 ? 2.996 4.623 10.892 1.00 98.44 211 SER A C 1
ATOM 1589 O O . SER A 1 211 ? 3.995 4.622 10.165 1.00 98.44 211 SER A O 1
ATOM 1591 N N . VAL A 1 212 ? 1.808 5.045 10.457 1.00 98.06 212 VAL A N 1
ATOM 1592 C CA . VAL A 1 212 ? 1.643 5.696 9.148 1.00 98.06 212 VAL A CA 1
ATOM 1593 C C . VAL A 1 212 ? 2.469 6.989 9.038 1.00 98.06 212 VAL A C 1
ATOM 1595 O O . VAL A 1 212 ? 3.032 7.264 7.982 1.00 98.06 212 VAL A O 1
ATOM 1598 N N . ASP A 1 213 ? 2.633 7.737 10.133 1.00 97.44 213 ASP A N 1
ATOM 1599 C CA . ASP A 1 213 ? 3.465 8.947 10.162 1.00 97.44 213 ASP A CA 1
ATOM 1600 C C . ASP A 1 213 ? 4.957 8.607 9.987 1.00 97.44 213 ASP A C 1
ATOM 1602 O O . ASP A 1 213 ? 5.662 9.274 9.226 1.00 97.44 213 ASP A O 1
ATOM 1606 N N . ASP A 1 214 ? 5.435 7.538 10.641 1.00 98.00 214 ASP A N 1
ATOM 1607 C CA . ASP A 1 214 ? 6.806 7.032 10.460 1.00 98.00 214 ASP A CA 1
ATOM 1608 C C . ASP A 1 214 ? 7.033 6.527 9.027 1.00 98.00 214 ASP A C 1
ATOM 1610 O O . ASP A 1 214 ? 8.079 6.793 8.431 1.00 98.00 214 ASP A O 1
ATOM 1614 N N . LEU A 1 215 ? 6.041 5.854 8.431 1.00 97.56 215 LEU A N 1
ATOM 1615 C CA . LEU A 1 215 ? 6.112 5.432 7.032 1.00 97.56 215 LEU A CA 1
ATOM 1616 C C . LEU A 1 215 ? 6.344 6.641 6.117 1.00 97.56 215 LEU A C 1
ATOM 1618 O O . LEU A 1 215 ? 7.295 6.635 5.332 1.00 97.56 215 LEU A O 1
ATOM 1622 N N . TRP A 1 216 ? 5.516 7.684 6.236 1.00 96.81 216 TRP A N 1
ATOM 1623 C CA . TRP A 1 216 ? 5.635 8.894 5.418 1.00 96.81 216 TRP A CA 1
ATOM 1624 C C . TRP A 1 216 ? 6.962 9.620 5.633 1.00 96.81 216 TRP A C 1
ATOM 1626 O O . TRP A 1 216 ? 7.575 10.068 4.665 1.00 96.81 216 TRP A O 1
ATOM 1636 N N . ALA A 1 217 ? 7.455 9.685 6.871 1.00 96.00 217 ALA A N 1
ATOM 1637 C CA . ALA A 1 217 ? 8.750 10.293 7.176 1.00 96.00 217 ALA A CA 1
ATOM 1638 C C . ALA A 1 217 ? 9.934 9.566 6.508 1.00 96.00 217 ALA A C 1
ATOM 1640 O O . ALA A 1 217 ? 10.996 10.160 6.309 1.00 96.00 217 ALA A O 1
ATOM 1641 N N . ARG A 1 218 ? 9.761 8.287 6.156 1.00 95.25 218 ARG A N 1
ATOM 1642 C CA . ARG A 1 218 ? 10.809 7.414 5.608 1.00 95.25 218 ARG A CA 1
ATOM 1643 C C . ARG A 1 218 ? 10.696 7.178 4.105 1.00 95.25 218 ARG A C 1
ATOM 1645 O O . ARG A 1 218 ? 11.608 6.580 3.525 1.00 95.25 218 ARG A O 1
ATOM 1652 N N . LEU A 1 219 ? 9.611 7.625 3.477 1.00 95.88 219 LEU A N 1
ATOM 1653 C CA . LEU A 1 219 ? 9.442 7.568 2.032 1.00 95.88 219 LEU A CA 1
ATOM 1654 C C . LEU A 1 219 ? 10.278 8.648 1.350 1.00 95.88 219 LEU A C 1
ATOM 1656 O O . LEU A 1 219 ? 10.280 9.823 1.724 1.00 95.88 219 LEU A O 1
ATOM 1660 N N . VAL A 1 220 ? 11.009 8.229 0.323 1.00 95.19 220 VAL A N 1
ATOM 1661 C CA . VAL A 1 220 ? 11.967 9.082 -0.380 1.00 95.19 220 VAL A CA 1
ATOM 1662 C C . VAL A 1 220 ? 11.852 8.900 -1.883 1.00 95.19 220 VAL A C 1
ATOM 1664 O O . VAL A 1 220 ? 11.347 7.888 -2.364 1.00 95.19 220 VAL A O 1
ATOM 1667 N N . ARG A 1 221 ? 12.329 9.870 -2.658 1.00 92.75 221 ARG A N 1
ATOM 1668 C CA . ARG A 1 221 ? 12.319 9.780 -4.118 1.00 92.75 221 ARG A CA 1
ATOM 1669 C C . ARG A 1 221 ? 13.204 8.623 -4.599 1.00 92.75 221 ARG A C 1
ATOM 1671 O O . ARG A 1 221 ? 14.279 8.409 -4.028 1.00 92.75 221 ARG A O 1
ATOM 1678 N N . PRO A 1 222 ? 12.815 7.929 -5.683 1.00 89.44 222 PRO A N 1
ATOM 1679 C CA . PRO A 1 222 ? 13.694 6.989 -6.357 1.00 89.44 222 PRO A CA 1
ATOM 1680 C C . PRO A 1 222 ? 15.026 7.666 -6.731 1.00 89.44 222 PRO A C 1
ATOM 1682 O O . PRO A 1 222 ? 15.008 8.790 -7.244 1.00 89.44 222 PRO A O 1
ATOM 1685 N N . PRO A 1 223 ? 16.180 7.009 -6.510 1.00 87.75 223 PRO A N 1
ATOM 1686 C CA . PRO A 1 223 ? 17.470 7.509 -6.973 1.00 87.75 223 PRO A CA 1
ATOM 1687 C C . PRO A 1 223 ? 17.458 7.831 -8.472 1.00 87.75 223 PRO A C 1
ATOM 1689 O O . PRO A 1 223 ? 16.948 7.041 -9.268 1.00 87.75 223 PRO A O 1
ATOM 1692 N N . ALA A 1 224 ? 18.069 8.953 -8.865 1.00 85.88 224 ALA A N 1
ATOM 1693 C CA . ALA A 1 224 ? 18.072 9.425 -10.255 1.00 85.88 224 ALA A CA 1
ATOM 1694 C C . ALA A 1 224 ? 18.575 8.359 -11.244 1.00 85.88 224 ALA A C 1
ATOM 1696 O O . ALA A 1 224 ? 17.945 8.134 -12.271 1.00 85.88 224 ALA A O 1
ATOM 1697 N N . ALA A 1 225 ? 19.628 7.620 -10.878 1.00 84.12 225 ALA A N 1
ATOM 1698 C CA . ALA A 1 225 ? 20.158 6.528 -11.692 1.00 84.12 225 ALA A CA 1
ATOM 1699 C C . ALA A 1 225 ? 19.112 5.436 -12.001 1.00 84.12 225 ALA A C 1
ATOM 1701 O O . ALA A 1 225 ? 19.091 4.901 -13.106 1.00 84.12 225 ALA A O 1
ATOM 1702 N N . LEU A 1 226 ? 18.205 5.119 -11.065 1.00 83.06 226 LEU A N 1
ATOM 1703 C CA . LEU A 1 226 ? 17.123 4.160 -11.323 1.00 83.06 226 LEU A CA 1
ATOM 1704 C C . LEU A 1 226 ? 16.063 4.740 -12.256 1.00 83.06 226 LEU A C 1
ATOM 1706 O O . LEU A 1 226 ? 15.559 4.028 -13.120 1.00 83.06 226 LEU A O 1
ATOM 1710 N N . VAL A 1 227 ? 15.740 6.027 -12.107 1.00 85.25 227 VAL A N 1
ATOM 1711 C CA . VAL A 1 227 ? 14.797 6.719 -12.998 1.00 85.25 227 VAL A CA 1
ATOM 1712 C C . VAL A 1 227 ? 15.347 6.767 -14.425 1.00 85.25 227 VAL A C 1
ATOM 1714 O O . VAL A 1 227 ? 14.610 6.505 -15.377 1.00 85.25 227 VAL A O 1
ATOM 1717 N N . GLU A 1 228 ? 16.642 7.036 -14.587 1.00 85.00 228 GLU A N 1
ATOM 1718 C CA . GLU A 1 228 ? 17.331 7.011 -15.881 1.00 85.00 228 GLU A CA 1
ATOM 1719 C C . GLU A 1 228 ? 17.331 5.610 -16.500 1.00 85.00 228 GLU A C 1
ATOM 1721 O O . GLU A 1 228 ? 16.961 5.466 -17.666 1.00 85.00 228 GLU A O 1
ATOM 1726 N N . LEU A 1 229 ? 17.668 4.572 -15.723 1.00 82.88 229 LEU A N 1
ATOM 1727 C CA . LEU A 1 229 ? 17.617 3.178 -16.176 1.00 82.88 229 LEU A CA 1
ATOM 1728 C C . LEU A 1 229 ? 16.205 2.773 -16.609 1.00 82.88 229 LEU A C 1
ATOM 1730 O O . LEU A 1 229 ? 16.039 2.216 -17.692 1.00 82.88 229 LEU A O 1
ATOM 1734 N N . ALA A 1 230 ? 15.187 3.087 -15.803 1.00 80.12 230 ALA A N 1
ATOM 1735 C CA . ALA A 1 230 ? 13.793 2.801 -16.132 1.00 80.12 230 ALA A CA 1
ATOM 1736 C C . ALA A 1 230 ? 13.355 3.534 -17.409 1.00 80.12 230 ALA A C 1
ATOM 1738 O O . ALA A 1 230 ? 12.716 2.942 -18.274 1.00 80.12 230 ALA A O 1
ATOM 1739 N N . THR A 1 231 ? 13.758 4.798 -17.566 1.00 80.81 231 THR A N 1
ATOM 1740 C CA . THR A 1 231 ? 13.467 5.603 -18.762 1.00 80.81 231 THR A CA 1
ATOM 1741 C C . THR A 1 231 ? 14.154 5.034 -20.006 1.00 80.81 231 THR A C 1
ATOM 1743 O O . THR A 1 231 ? 13.548 4.982 -21.075 1.00 80.81 231 THR A O 1
ATOM 1746 N N . ALA A 1 232 ? 15.402 4.578 -19.880 1.00 78.56 232 ALA A N 1
ATOM 1747 C CA . ALA A 1 232 ? 16.152 3.957 -20.969 1.00 78.56 232 ALA A CA 1
ATOM 1748 C C . ALA A 1 232 ? 15.626 2.557 -21.333 1.00 78.56 232 ALA A C 1
ATOM 1750 O O . ALA A 1 232 ? 15.758 2.135 -22.480 1.00 78.56 232 ALA A O 1
ATOM 1751 N N . ALA A 1 233 ? 15.013 1.855 -20.375 1.00 71.38 233 ALA A N 1
ATOM 1752 C CA . ALA A 1 233 ? 14.405 0.541 -20.569 1.00 71.38 233 ALA A CA 1
ATOM 1753 C C . ALA A 1 233 ? 13.043 0.591 -21.285 1.00 71.38 233 ALA A C 1
ATOM 1755 O O . ALA A 1 233 ? 12.501 -0.461 -21.629 1.00 71.38 233 ALA A O 1
ATOM 1756 N N . VAL A 1 234 ? 12.485 1.782 -21.541 1.00 69.12 234 VAL A N 1
ATOM 1757 C CA . VAL A 1 234 ? 11.244 1.931 -22.313 1.00 69.12 234 VAL A CA 1
ATOM 1758 C C . VAL A 1 234 ? 11.490 1.503 -23.766 1.00 69.12 234 VAL A C 1
ATOM 1760 O O . VAL A 1 234 ? 11.953 2.277 -24.604 1.00 69.12 234 VAL A O 1
ATOM 1763 N N . GLY A 1 235 ? 11.186 0.237 -24.054 1.00 65.94 235 GLY A N 1
ATOM 1764 C CA . GLY A 1 235 ? 11.212 -0.359 -25.387 1.00 65.94 235 GLY A CA 1
ATOM 1765 C C . GLY A 1 235 ? 9.874 -0.252 -26.126 1.00 65.94 235 GLY A C 1
ATOM 1766 O O . GLY A 1 235 ? 9.045 0.622 -25.867 1.00 65.94 235 GLY A O 1
ATOM 1767 N N . GLN A 1 236 ? 9.644 -1.170 -27.068 1.00 62.91 236 GLN A N 1
ATOM 1768 C CA . GLN A 1 236 ? 8.351 -1.301 -27.742 1.00 62.91 236 GLN A CA 1
ATOM 1769 C C . GLN A 1 236 ? 7.314 -1.889 -26.775 1.00 62.91 236 GLN A C 1
ATOM 1771 O O . GLN A 1 236 ? 7.348 -3.074 -26.455 1.00 62.91 236 GLN A O 1
ATOM 1776 N N . VAL A 1 237 ? 6.376 -1.058 -26.320 1.00 68.81 237 VAL A N 1
ATOM 1777 C CA . VAL A 1 237 ? 5.224 -1.514 -25.533 1.00 68.81 237 VAL A CA 1
ATOM 1778 C C . VAL A 1 237 ? 4.289 -2.305 -26.444 1.00 68.81 237 VAL A C 1
ATOM 1780 O O . VAL A 1 237 ? 3.775 -1.771 -27.429 1.00 68.81 237 VAL A O 1
ATOM 1783 N N . THR A 1 238 ? 4.045 -3.568 -26.104 1.00 71.81 238 THR A N 1
ATOM 1784 C CA . THR A 1 238 ? 3.059 -4.404 -26.794 1.00 71.81 238 THR A CA 1
ATOM 1785 C C . THR A 1 238 ? 1.821 -4.526 -25.923 1.00 71.81 238 THR A C 1
ATOM 1787 O O . THR A 1 238 ? 1.880 -5.066 -24.823 1.00 71.81 238 THR A O 1
ATOM 1790 N N . LEU A 1 239 ? 0.688 -4.027 -26.417 1.00 76.69 239 LEU A N 1
ATOM 1791 C CA . LEU A 1 239 ? -0.592 -4.268 -25.764 1.00 76.69 239 LEU A CA 1
ATOM 1792 C C . LEU A 1 239 ? -0.987 -5.731 -25.975 1.00 76.69 239 LEU A C 1
ATOM 1794 O O . LEU A 1 239 ? -1.260 -6.143 -27.103 1.00 76.69 239 LEU A O 1
ATOM 1798 N N . VAL A 1 240 ? -1.062 -6.492 -24.888 1.00 71.50 240 VAL A N 1
ATOM 1799 C CA . VAL A 1 240 ? -1.564 -7.867 -24.916 1.00 71.50 240 VAL A CA 1
ATOM 1800 C C . VAL A 1 240 ? -3.083 -7.835 -24.750 1.00 71.50 240 VAL A C 1
ATOM 1802 O O . VAL A 1 240 ? -3.605 -7.273 -23.791 1.00 71.50 240 VAL A O 1
ATOM 1805 N N . ARG A 1 241 ? -3.800 -8.417 -25.716 1.00 77.69 241 ARG A N 1
ATOM 1806 C CA . ARG A 1 241 ? -5.251 -8.639 -25.660 1.00 77.69 241 ARG A CA 1
ATOM 1807 C C . ARG A 1 241 ? -5.508 -10.122 -25.848 1.00 77.69 241 ARG A C 1
ATOM 1809 O O . ARG A 1 241 ? -5.499 -10.607 -26.976 1.00 77.69 241 ARG A O 1
ATOM 1816 N N . ASP A 1 242 ? -5.715 -10.818 -24.747 1.00 68.12 242 ASP A N 1
ATOM 1817 C CA . ASP A 1 242 ? -6.026 -12.240 -24.752 1.00 68.12 242 ASP A CA 1
ATOM 1818 C C . ASP A 1 242 ? -7.543 -12.431 -24.608 1.00 68.12 242 ASP A C 1
ATOM 1820 O O . ASP A 1 242 ? -8.164 -11.901 -23.688 1.00 68.12 242 ASP A O 1
ATOM 1824 N N . GLY A 1 243 ? -8.154 -13.168 -25.538 1.00 66.50 243 GLY A N 1
ATOM 1825 C CA . GLY A 1 243 ? -9.589 -13.461 -25.521 1.00 66.50 243 GLY A CA 1
ATOM 1826 C C . GLY A 1 243 ? -10.033 -14.343 -24.347 1.00 66.50 243 GLY A C 1
ATOM 1827 O O . GLY A 1 243 ? -11.225 -14.368 -24.032 1.00 66.50 243 GLY A O 1
ATOM 1828 N N . ALA A 1 244 ? -9.103 -15.045 -23.693 1.00 67.94 244 ALA A N 1
ATOM 1829 C CA . ALA A 1 244 ? -9.349 -15.812 -22.477 1.00 67.94 244 ALA A CA 1
ATOM 1830 C C . ALA A 1 244 ? -9.469 -14.913 -21.235 1.00 67.94 244 ALA A C 1
ATOM 1832 O O . ALA A 1 244 ? -10.227 -15.236 -20.313 1.00 67.94 244 ALA A O 1
ATOM 1833 N N . VAL A 1 245 ? -8.787 -13.759 -21.215 1.00 66.38 245 VAL A N 1
ATOM 1834 C CA . VAL A 1 245 ? -8.904 -12.782 -20.122 1.00 66.38 245 VAL A CA 1
ATOM 1835 C C . VAL A 1 245 ? -10.355 -12.344 -20.031 1.00 66.38 245 VAL A C 1
ATOM 1837 O O . VAL A 1 245 ? -10.945 -11.942 -21.027 1.00 66.38 245 VAL A O 1
ATOM 1840 N N . GLY A 1 246 ? -10.958 -12.475 -18.847 1.00 63.38 246 GLY A N 1
ATOM 1841 C CA . GLY A 1 246 ? -12.362 -12.137 -18.615 1.00 63.38 246 GLY A CA 1
ATOM 1842 C C . GLY A 1 246 ? -13.374 -13.007 -19.379 1.00 63.38 246 GLY A C 1
ATOM 1843 O O . GLY A 1 246 ? -14.541 -12.627 -19.474 1.00 63.38 246 GLY A O 1
ATOM 1844 N N . ALA A 1 247 ? -12.982 -14.166 -19.926 1.00 72.12 247 ALA A N 1
ATOM 1845 C CA . ALA A 1 247 ? -13.887 -15.032 -20.690 1.00 72.12 247 ALA A CA 1
ATOM 1846 C C . ALA A 1 247 ? -15.099 -15.507 -19.869 1.00 72.12 247 ALA A C 1
ATOM 1848 O O . ALA A 1 247 ? -16.202 -15.615 -20.418 1.00 72.12 247 ALA A O 1
ATOM 1849 N N . GLY A 1 248 ? -14.900 -15.718 -18.562 1.00 66.12 248 GLY A N 1
ATOM 1850 C CA . GLY A 1 248 ? -15.941 -16.080 -17.596 1.00 66.12 248 GLY A CA 1
ATOM 1851 C C . GLY A 1 248 ? -16.806 -14.913 -17.105 1.00 66.12 248 GLY A C 1
ATOM 1852 O O . GLY A 1 248 ? -17.763 -15.146 -16.370 1.00 66.12 248 GLY A O 1
ATOM 1853 N N . LEU A 1 249 ? -16.508 -13.667 -17.496 1.00 63.22 249 LEU A N 1
ATOM 1854 C CA . LEU A 1 249 ? -17.310 -12.515 -17.087 1.00 63.22 249 LEU A CA 1
ATOM 1855 C C . LEU A 1 249 ? -18.686 -12.524 -17.780 1.00 63.22 249 LEU A C 1
ATOM 1857 O O . LEU A 1 249 ? -18.790 -12.890 -18.956 1.00 63.22 249 LEU A O 1
ATOM 1861 N N . PRO A 1 250 ? -19.755 -12.067 -17.100 1.00 68.06 250 PRO A N 1
ATOM 1862 C CA . PRO A 1 250 ? -21.023 -11.746 -17.749 1.00 68.06 250 PRO A CA 1
ATOM 1863 C C . PRO A 1 250 ? -20.815 -10.777 -18.919 1.00 68.06 250 PRO A C 1
ATOM 1865 O O . PRO A 1 250 ? -19.988 -9.877 -18.816 1.00 68.06 250 PRO A O 1
ATOM 1868 N N . ALA A 1 251 ? -21.606 -10.894 -19.993 1.00 73.88 251 ALA A N 1
ATOM 1869 C CA . ALA A 1 251 ? -21.440 -10.081 -21.210 1.00 73.88 251 ALA A CA 1
ATOM 1870 C C . ALA A 1 251 ? -21.337 -8.568 -20.931 1.00 73.88 251 ALA A C 1
ATOM 1872 O O . ALA A 1 251 ? -20.466 -7.899 -21.466 1.00 73.88 251 ALA A O 1
ATOM 1873 N N . LYS A 1 252 ? -22.149 -8.050 -20.001 1.00 73.69 252 LYS A N 1
ATOM 1874 C CA . LYS A 1 252 ? -22.140 -6.634 -19.591 1.00 73.69 252 LYS A CA 1
ATOM 1875 C C . LYS A 1 252 ? -20.833 -6.147 -18.939 1.00 73.69 252 LYS A C 1
ATOM 1877 O O . LYS A 1 252 ? -20.666 -4.946 -18.778 1.00 73.69 252 LYS A O 1
ATOM 1882 N N . LEU A 1 253 ? -19.975 -7.065 -18.492 1.00 65.44 253 LEU A N 1
ATOM 1883 C CA . LEU A 1 253 ? -18.676 -6.785 -17.872 1.00 65.44 253 LEU A CA 1
ATOM 1884 C C . LEU A 1 253 ? -17.507 -7.122 -18.810 1.00 65.44 253 LEU A C 1
ATOM 1886 O O . LEU A 1 253 ? -16.356 -6.940 -18.426 1.00 65.44 253 LEU A O 1
ATOM 1890 N N . LYS A 1 254 ? -17.778 -7.622 -20.024 1.00 72.81 254 LYS A N 1
ATOM 1891 C CA . LYS A 1 254 ? -16.736 -7.856 -21.025 1.00 72.81 254 LYS A CA 1
ATOM 1892 C C . LYS A 1 254 ? -16.349 -6.533 -21.674 1.00 72.81 254 LYS A C 1
ATOM 1894 O O . LYS A 1 254 ? -17.195 -5.718 -22.031 1.00 72.81 254 LYS A O 1
ATOM 1899 N N . ALA A 1 255 ? -15.053 -6.328 -21.844 1.00 74.00 255 ALA A N 1
ATOM 1900 C CA . ALA A 1 255 ? -14.520 -5.199 -22.571 1.00 74.00 255 ALA A CA 1
ATOM 1901 C C . ALA A 1 255 ? -14.895 -5.288 -24.065 1.00 74.00 255 ALA A C 1
ATOM 1903 O O . ALA A 1 255 ? -14.937 -6.387 -24.626 1.00 74.00 255 ALA A O 1
ATOM 1904 N N . PRO A 1 256 ? -15.070 -4.148 -24.760 1.00 76.38 256 PRO A N 1
ATOM 1905 C CA . PRO A 1 256 ? -15.485 -4.129 -26.168 1.00 76.38 256 PRO A CA 1
ATOM 1906 C C . PRO A 1 256 ? -14.588 -4.939 -27.119 1.00 76.38 256 PRO A C 1
ATOM 1908 O O . PRO A 1 256 ? -15.042 -5.425 -28.152 1.00 76.38 256 PRO A O 1
ATOM 1911 N N . TRP A 1 257 ? -13.305 -5.100 -26.784 1.00 75.81 257 TRP A N 1
ATOM 1912 C CA . TRP A 1 257 ? -12.356 -5.878 -27.584 1.00 75.81 257 TRP A CA 1
ATOM 1913 C C . TRP A 1 257 ? -12.516 -7.400 -27.411 1.00 75.81 257 TRP A C 1
ATOM 1915 O O . TRP A 1 257 ? -12.095 -8.147 -28.292 1.00 75.81 257 TRP A O 1
ATOM 1925 N N . GLN A 1 258 ? -13.154 -7.867 -26.331 1.00 70.94 258 GLN A N 1
ATOM 1926 C CA . GLN A 1 258 ? -13.420 -9.292 -26.086 1.00 70.94 258 GLN A CA 1
ATOM 1927 C C . GLN A 1 258 ? -14.592 -9.820 -26.923 1.00 70.94 258 GLN A C 1
ATOM 1929 O O . GLN A 1 258 ? -14.634 -11.003 -27.245 1.00 70.94 258 GLN A O 1
ATOM 1934 N N . GLU A 1 259 ? -15.529 -8.957 -27.325 1.00 62.56 259 GLU A N 1
ATOM 1935 C CA . GLU A 1 259 ? -16.647 -9.340 -28.202 1.00 62.56 259 GLU A CA 1
ATOM 1936 C C . GLU A 1 259 ? -16.210 -9.549 -29.664 1.00 62.56 259 GLU A C 1
ATOM 1938 O O . GLU A 1 259 ? -16.925 -10.159 -30.457 1.00 62.56 259 GLU A O 1
ATOM 1943 N N . GLN A 1 260 ? -15.018 -9.063 -30.026 1.00 55.75 260 GLN A N 1
ATOM 1944 C CA . GLN A 1 260 ? -14.496 -9.062 -31.397 1.00 55.75 260 GLN A CA 1
ATOM 1945 C C . GLN A 1 260 ? -13.531 -10.227 -31.679 1.00 55.75 260 GLN A C 1
ATOM 1947 O O . GLN A 1 260 ? -13.179 -10.475 -32.835 1.00 55.75 260 GLN A O 1
ATOM 1952 N N . GLY A 1 261 ? -13.115 -10.967 -30.648 1.00 48.53 261 GLY A N 1
ATOM 1953 C CA . GLY A 1 261 ? -12.224 -12.114 -30.780 1.00 48.53 261 GLY A CA 1
ATOM 1954 C C . GLY A 1 261 ? -12.991 -13.400 -31.080 1.00 48.53 261 GLY A C 1
ATOM 1955 O O . GLY A 1 261 ? -13.572 -14.006 -30.184 1.00 48.53 261 GLY A O 1
ATOM 1956 N N . ARG A 1 262 ? -12.926 -13.900 -32.322 1.00 46.31 262 ARG A N 1
ATOM 1957 C CA . ARG A 1 262 ? -12.974 -15.365 -32.505 1.00 46.31 262 ARG A CA 1
ATOM 1958 C C . ARG A 1 262 ? -11.813 -15.959 -31.695 1.00 46.31 262 ARG A C 1
ATOM 1960 O O . ARG A 1 262 ? -10.769 -15.308 -31.663 1.00 46.31 262 ARG A O 1
ATOM 1967 N N . PRO A 1 263 ? -11.940 -17.157 -31.096 1.00 45.44 263 PRO A N 1
ATOM 1968 C CA . PRO A 1 263 ? -10.815 -17.810 -30.440 1.00 45.44 263 PRO A CA 1
ATOM 1969 C C . PRO A 1 263 ? -9.770 -18.157 -31.508 1.00 45.44 263 PRO A C 1
ATOM 1971 O O . PRO A 1 263 ? -9.806 -19.213 -32.137 1.00 45.44 263 PRO A O 1
ATOM 1974 N N . GLY A 1 264 ? -8.889 -17.205 -31.802 1.00 49.78 264 GLY A N 1
ATOM 1975 C CA . GLY A 1 264 ? -7.618 -17.471 -32.443 1.00 49.78 264 GLY A CA 1
ATOM 1976 C C . GLY A 1 264 ? -6.759 -18.205 -31.429 1.00 49.78 264 GLY A C 1
ATOM 1977 O O . GLY A 1 264 ? -6.842 -17.910 -30.239 1.00 49.78 264 GLY A O 1
ATOM 1978 N N . ARG A 1 265 ? -5.983 -19.187 -31.898 1.00 45.41 265 ARG A N 1
ATOM 1979 C CA . ARG A 1 265 ? -5.005 -19.891 -31.065 1.00 45.41 265 ARG A CA 1
ATOM 1980 C C . ARG A 1 265 ? -4.215 -18.878 -30.244 1.00 45.41 265 ARG A C 1
ATOM 1982 O O . ARG A 1 265 ? -3.606 -17.972 -30.810 1.00 45.41 265 ARG A O 1
ATOM 1989 N N . ASP A 1 266 ? -4.287 -19.057 -28.937 1.00 51.34 266 ASP A N 1
ATOM 1990 C CA . ASP A 1 266 ? -3.643 -18.222 -27.944 1.00 51.34 266 ASP A CA 1
ATOM 1991 C C . ASP A 1 266 ? -2.114 -18.353 -28.087 1.00 51.34 266 ASP A C 1
ATOM 1993 O O . ASP A 1 266 ? -1.588 -19.454 -27.913 1.00 51.34 266 ASP A O 1
ATOM 1997 N N . PRO A 1 267 ? -1.382 -17.279 -28.435 1.00 47.41 267 PRO A N 1
ATOM 1998 C CA . PRO A 1 267 ? 0.076 -17.314 -28.532 1.00 47.41 267 PRO A CA 1
ATOM 1999 C C . PRO A 1 267 ? 0.754 -17.632 -27.192 1.00 47.41 267 PRO A C 1
ATOM 2001 O O . PRO A 1 267 ? 1.847 -18.191 -27.196 1.00 47.41 267 PRO A O 1
ATOM 2004 N N . VAL A 1 268 ? 0.108 -17.302 -26.068 1.00 43.25 268 VAL A N 1
ATOM 2005 C CA . VAL A 1 268 ? 0.606 -17.528 -24.707 1.00 43.25 268 VAL A CA 1
ATOM 2006 C C . VAL A 1 268 ? 0.341 -18.975 -24.284 1.00 43.25 268 VAL A C 1
ATOM 2008 O O . VAL A 1 268 ? 1.297 -19.655 -23.925 1.00 43.25 268 VAL A O 1
ATOM 2011 N N . ALA A 1 269 ? -0.874 -19.521 -24.431 1.00 42.97 269 ALA A N 1
ATOM 2012 C CA . ALA A 1 269 ? -1.108 -20.960 -24.214 1.00 42.97 269 ALA A CA 1
ATOM 2013 C C . ALA A 1 269 ? -0.310 -21.847 -25.182 1.00 42.97 269 ALA A C 1
ATOM 2015 O O . ALA A 1 269 ? 0.194 -22.888 -24.768 1.00 42.97 269 ALA A O 1
ATOM 2016 N N . SER A 1 270 ? -0.091 -21.420 -26.433 1.00 44.38 270 SER A N 1
ATOM 2017 C CA . SER A 1 270 ? 0.785 -22.141 -27.378 1.00 44.38 270 SER A CA 1
ATOM 2018 C C . SER A 1 270 ? 2.234 -22.241 -26.881 1.00 44.38 270 SER A C 1
ATOM 2020 O O . SER A 1 270 ? 2.949 -23.162 -27.269 1.00 44.38 270 SER A O 1
ATOM 2022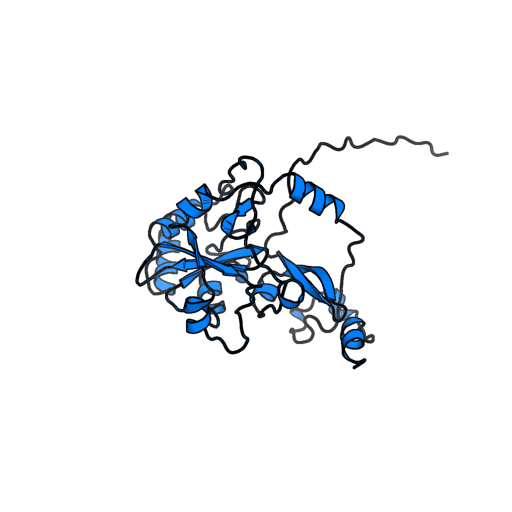 N N . MET A 1 271 ? 2.669 -21.303 -26.033 1.00 46.19 271 MET A N 1
ATOM 2023 C CA . MET A 1 271 ? 3.998 -21.283 -25.416 1.00 46.19 271 MET A CA 1
ATOM 2024 C C . MET A 1 271 ? 4.116 -22.284 -24.252 1.00 46.19 271 MET A C 1
ATOM 2026 O O . MET A 1 271 ? 5.218 -22.718 -23.933 1.00 46.19 271 MET A O 1
ATOM 2030 N N . PHE A 1 272 ? 2.988 -22.684 -23.649 1.00 41.22 272 PHE A N 1
ATOM 2031 C CA . PHE A 1 272 ? 2.919 -23.647 -22.542 1.00 41.22 272 PHE A CA 1
ATOM 2032 C C . PHE A 1 272 ? 2.468 -25.061 -22.967 1.00 41.22 272 PHE A C 1
ATOM 2034 O O . PHE A 1 272 ? 2.655 -26.004 -22.205 1.00 41.22 272 PHE A O 1
ATOM 2041 N N . GLU A 1 273 ? 1.919 -25.237 -24.175 1.00 38.03 273 GLU A N 1
ATOM 2042 C CA . GLU A 1 273 ? 1.488 -26.542 -24.719 1.00 38.03 273 GLU A CA 1
ATOM 2043 C C . GLU A 1 273 ? 2.595 -27.321 -25.466 1.00 38.03 273 GLU A C 1
ATOM 2045 O O . GLU A 1 273 ? 2.367 -28.451 -25.892 1.00 38.03 273 GLU A O 1
ATOM 2050 N N . ALA A 1 274 ? 3.796 -26.754 -25.633 1.00 37.84 274 ALA A N 1
ATOM 2051 C CA . ALA A 1 274 ? 4.915 -27.383 -26.349 1.00 37.84 274 ALA A CA 1
ATOM 2052 C C . ALA A 1 274 ? 5.898 -28.170 -25.447 1.00 37.84 274 ALA A C 1
ATOM 2054 O O . ALA A 1 274 ? 7.073 -28.301 -25.798 1.00 37.84 274 ALA A O 1
ATOM 2055 N N . VAL A 1 275 ? 5.424 -28.688 -24.305 1.00 37.16 275 VAL A N 1
ATOM 2056 C CA . VAL A 1 275 ? 6.181 -29.574 -23.393 1.00 37.16 275 VAL A CA 1
ATOM 2057 C C . VAL A 1 275 ? 5.822 -31.036 -23.634 1.00 37.16 275 VAL A C 1
ATOM 2059 O O . VAL A 1 275 ? 4.614 -31.358 -23.605 1.00 37.16 275 VAL A O 1
#

InterPro domains:
  IPR018958 Knr4/Smi1-like domain [PF09346] (84-190)
  IPR032869 WHH domain-containing protein [PF14414] (20-56)
  IPR037883 Knr4/Smi1-like domain superfamily [G3DSA:3.40.1580.10] (75-222)
  IPR037883 Knr4/Smi1-like domain superfamily [SSF160631] (78-191)

Foldseek 3Di:
DDDDDPPPPPPPDPLADDFQPAQWAWFWDAAPVLDTDIDIDGVLVVLLDQDLGDVVRDDDPAAFADDPDDFAAWFFDAADADDPVQQVVLCVLLVHHAFPQVSVCQRRHQQTWTPGWWAQGRHHWITRYGWAGDPDPDLCSHQSNVQVVCQQAADSQWGWTHDTHQWTKIAGCDDPLHQFIKTAGSNDNPDDPPDGNCCNVVPGIDGSASHPVRVSRRIGGDHSVVSVVVVVPPDDDDDDDQLPVCVVPDPVPDDPVNVVDDPDPDPVVVSVPPD

pLDDT: mean 81.15, std 18.73, range [26.45, 98.75]